Protein AF-A0A965NP29-F1 (afdb_monomer_lite)

Structure (mmCIF, N/CA/C/O backbone):
data_AF-A0A965NP29-F1
#
_entry.id   AF-A0A965NP29-F1
#
loop_
_atom_site.group_PDB
_atom_site.id
_atom_site.type_symbol
_atom_site.label_atom_id
_atom_site.label_alt_id
_atom_site.label_comp_id
_atom_site.label_asym_id
_atom_site.label_entity_id
_atom_site.label_seq_id
_atom_site.pdbx_PDB_ins_code
_atom_site.Cartn_x
_atom_site.Cartn_y
_atom_site.Cartn_z
_atom_site.occupancy
_atom_site.B_iso_or_equiv
_atom_site.auth_seq_id
_atom_site.auth_comp_id
_atom_site.auth_asym_id
_atom_site.auth_atom_id
_atom_site.pdbx_PDB_model_num
ATOM 1 N N . GLU A 1 1 ? 83.062 26.798 -94.009 1.00 55.44 1 GLU A N 1
ATOM 2 C CA . GLU A 1 1 ? 83.067 25.937 -92.802 1.00 55.44 1 GLU A CA 1
ATOM 3 C C . GLU A 1 1 ? 82.353 26.536 -91.589 1.00 55.44 1 GLU A C 1
ATOM 5 O O . GLU A 1 1 ? 81.555 25.827 -90.993 1.00 55.44 1 GLU A O 1
ATOM 10 N N . ALA A 1 2 ? 82.529 27.822 -91.255 1.00 55.34 2 ALA A N 1
ATOM 11 C CA . ALA A 1 2 ? 81.969 28.431 -90.033 1.00 55.34 2 ALA A CA 1
ATOM 12 C C . ALA A 1 2 ? 80.431 28.344 -89.857 1.00 55.34 2 ALA A C 1
ATOM 14 O O . ALA A 1 2 ? 79.949 28.219 -88.735 1.00 55.34 2 ALA A O 1
ATOM 15 N N . ALA A 1 3 ? 79.647 28.371 -90.943 1.00 55.72 3 ALA A N 1
ATOM 16 C CA . ALA A 1 3 ? 78.186 28.237 -90.866 1.00 55.72 3 ALA A CA 1
ATOM 17 C C . ALA A 1 3 ? 77.726 26.804 -90.528 1.00 55.72 3 ALA A C 1
ATOM 19 O O . ALA A 1 3 ? 76.740 26.638 -89.823 1.00 55.72 3 ALA A O 1
ATOM 20 N N . LYS A 1 4 ? 78.458 25.770 -90.972 1.00 57.97 4 LYS A N 1
ATOM 21 C CA . LYS A 1 4 ? 78.147 24.366 -90.642 1.00 57.97 4 LYS A CA 1
ATOM 22 C C . LYS A 1 4 ? 78.469 24.040 -89.182 1.00 57.97 4 LYS A C 1
ATOM 24 O O . LYS A 1 4 ? 77.713 23.312 -88.556 1.00 57.97 4 LYS A O 1
ATOM 29 N N . ALA A 1 5 ? 79.538 24.622 -88.633 1.00 64.50 5 ALA A N 1
ATOM 30 C CA . ALA A 1 5 ? 79.898 24.454 -87.224 1.00 64.50 5 ALA A CA 1
ATOM 31 C C . ALA A 1 5 ? 78.857 25.079 -86.276 1.00 64.50 5 ALA A C 1
ATOM 33 O O . ALA A 1 5 ? 78.448 24.436 -85.318 1.00 64.50 5 ALA A O 1
ATOM 34 N N . LYS A 1 6 ? 78.351 26.283 -86.590 1.00 62.72 6 LYS A N 1
ATOM 35 C CA . LYS A 1 6 ? 77.286 26.930 -85.801 1.00 62.72 6 LYS A CA 1
ATOM 36 C C . LYS A 1 6 ? 75.942 26.199 -85.868 1.00 62.72 6 LYS A C 1
ATOM 38 O O . LYS A 1 6 ? 75.195 26.234 -84.900 1.00 62.72 6 LYS A O 1
ATOM 43 N N . VAL A 1 7 ? 75.630 25.550 -86.993 1.00 67.81 7 VAL A N 1
ATOM 44 C CA . VAL A 1 7 ? 74.426 24.709 -87.113 1.00 67.81 7 VAL A CA 1
ATOM 45 C C . VAL A 1 7 ? 74.572 23.440 -86.273 1.00 67.81 7 VAL A C 1
ATOM 47 O O . VAL A 1 7 ? 73.656 23.128 -85.528 1.00 67.81 7 VAL A O 1
ATOM 50 N N . ALA A 1 8 ? 75.734 22.782 -86.299 1.00 70.38 8 ALA A N 1
ATOM 51 C CA . ALA A 1 8 ? 75.990 21.609 -85.461 1.00 70.38 8 ALA A CA 1
ATOM 52 C C . ALA A 1 8 ? 75.971 21.937 -83.953 1.00 70.38 8 ALA A C 1
ATOM 54 O O . ALA A 1 8 ? 75.448 21.165 -83.158 1.00 70.38 8 ALA A O 1
ATOM 55 N N . GLU A 1 9 ? 76.497 23.099 -83.552 1.00 66.75 9 GLU A N 1
ATOM 56 C CA . GLU A 1 9 ? 76.449 23.572 -82.161 1.00 66.75 9 GLU A CA 1
ATOM 57 C C . GLU A 1 9 ? 75.015 23.924 -81.724 1.00 66.75 9 GLU A C 1
ATOM 59 O O . GLU A 1 9 ? 74.606 23.592 -80.613 1.00 66.75 9 GLU A O 1
ATOM 64 N N . ALA A 1 10 ? 74.218 24.527 -82.613 1.00 65.44 10 ALA A N 1
ATOM 65 C CA . ALA A 1 10 ? 72.804 24.796 -82.364 1.00 65.44 10 ALA A CA 1
ATOM 66 C C . ALA A 1 10 ? 71.952 23.515 -82.312 1.00 65.44 10 ALA A C 1
ATOM 68 O O . ALA A 1 10 ? 71.036 23.438 -81.499 1.00 65.44 10 ALA A O 1
ATOM 69 N N . GLU A 1 11 ? 72.253 22.508 -83.136 1.00 69.94 11 GLU A N 1
ATOM 70 C CA . GLU A 1 11 ? 71.604 21.191 -83.093 1.00 69.94 11 GLU A CA 1
ATOM 71 C C . GLU A 1 11 ? 71.933 20.457 -81.791 1.00 69.94 11 GLU A C 1
ATOM 73 O O . GLU A 1 11 ? 71.031 19.916 -81.160 1.00 69.94 11 GLU A O 1
ATOM 78 N N . LEU A 1 12 ? 73.184 20.522 -81.327 1.00 73.38 12 LEU A N 1
ATOM 79 C CA . LEU A 1 12 ? 73.600 19.899 -80.070 1.00 73.38 12 LEU A CA 1
ATOM 80 C C . LEU A 1 12 ? 72.998 20.606 -78.845 1.00 73.38 12 LEU A C 1
ATOM 82 O O . LEU A 1 12 ? 72.563 19.949 -77.900 1.00 73.38 12 LEU A O 1
ATOM 86 N N . ALA A 1 13 ? 72.906 21.940 -78.879 1.00 70.62 13 ALA A N 1
ATOM 87 C CA . ALA A 1 13 ? 72.212 22.724 -77.859 1.00 70.62 13 ALA A CA 1
ATOM 88 C C . ALA A 1 13 ? 70.697 22.461 -77.861 1.00 70.62 13 ALA A C 1
ATOM 90 O O . ALA A 1 13 ? 70.083 22.390 -76.796 1.00 70.62 13 ALA A O 1
ATOM 91 N N . LEU A 1 14 ? 70.090 22.281 -79.039 1.00 68.75 14 LEU A N 1
ATOM 92 C CA . LEU A 1 14 ? 68.687 21.892 -79.162 1.00 68.75 14 LEU A CA 1
ATOM 93 C C . LEU A 1 14 ? 68.469 20.488 -78.592 1.00 68.75 14 LEU A C 1
ATOM 95 O O . LEU A 1 14 ? 67.531 20.298 -77.824 1.00 68.75 14 LEU A O 1
ATOM 99 N N . GLU A 1 15 ? 69.352 19.541 -78.911 1.00 78.25 15 GLU A N 1
ATOM 100 C CA . GLU A 1 15 ? 69.294 18.158 -78.440 1.00 78.25 15 GLU A CA 1
ATOM 101 C C . GLU A 1 15 ? 69.444 18.080 -76.913 1.00 78.25 15 GLU A C 1
ATOM 103 O O . GLU A 1 15 ? 68.617 17.448 -76.246 1.00 78.25 15 GLU A O 1
ATOM 108 N N . GLN A 1 16 ? 70.398 18.823 -76.339 1.00 72.56 16 GLN A N 1
ATOM 109 C CA . GLN A 1 16 ? 70.544 18.990 -74.888 1.00 72.56 16 GLN A CA 1
ATOM 110 C C . GLN A 1 16 ? 69.310 19.635 -74.252 1.00 72.56 16 GLN A C 1
ATOM 112 O O . GLN A 1 16 ? 68.796 19.107 -73.267 1.00 72.56 16 GLN A O 1
ATOM 117 N N . ALA A 1 17 ? 68.771 20.711 -74.830 1.00 67.44 17 ALA A N 1
ATOM 118 C CA . ALA A 1 17 ? 67.564 21.355 -74.316 1.00 67.44 17 ALA A CA 1
ATOM 119 C C . ALA A 1 17 ? 66.346 20.413 -74.360 1.00 67.44 17 ALA A C 1
ATOM 121 O O . ALA A 1 17 ? 65.531 20.403 -73.434 1.00 67.44 17 ALA A O 1
ATOM 122 N N . THR A 1 18 ? 66.221 19.568 -75.390 1.00 72.62 18 THR A N 1
ATOM 123 C CA . THR A 1 18 ? 65.185 18.525 -75.431 1.00 72.62 18 THR A CA 1
ATOM 124 C C . THR A 1 18 ? 65.422 17.409 -74.422 1.00 72.62 18 THR A C 1
ATOM 126 O O . THR A 1 18 ? 64.450 16.932 -73.833 1.00 72.62 18 THR A O 1
ATOM 129 N N . ALA A 1 19 ? 66.671 17.012 -74.173 1.00 75.25 19 ALA A N 1
ATOM 130 C CA . ALA A 1 19 ? 67.008 16.008 -73.167 1.00 75.25 19 ALA A CA 1
ATOM 131 C C . ALA A 1 19 ? 66.720 16.518 -71.744 1.00 75.25 19 ALA A C 1
ATOM 133 O O . ALA A 1 19 ? 66.095 15.815 -70.947 1.00 75.25 19 ALA A O 1
ATOM 134 N N . GLU A 1 20 ? 67.078 17.766 -71.441 1.00 75.56 20 GLU A N 1
ATOM 135 C CA . GLU A 1 20 ? 66.757 18.421 -70.170 1.00 75.56 20 GLU A CA 1
ATOM 136 C C . GLU A 1 20 ? 65.245 18.612 -69.999 1.00 75.56 20 GLU A C 1
ATOM 138 O O . GLU A 1 20 ? 64.701 18.327 -68.930 1.00 75.56 20 GLU A O 1
ATOM 143 N N . ALA A 1 21 ? 64.525 18.995 -71.060 1.00 67.69 21 ALA A N 1
ATOM 144 C CA . ALA A 1 21 ? 63.066 19.074 -71.037 1.00 67.69 21 ALA A CA 1
ATOM 145 C C . ALA A 1 21 ? 62.409 17.696 -70.833 1.00 67.69 21 ALA A C 1
ATOM 147 O O . ALA A 1 21 ? 61.399 17.592 -70.132 1.00 67.69 21 ALA A O 1
ATOM 148 N N . ALA A 1 22 ? 62.971 16.628 -71.405 1.00 75.44 22 ALA A N 1
ATOM 149 C CA . ALA A 1 22 ? 62.502 15.261 -71.197 1.00 75.44 22 ALA A CA 1
ATOM 150 C C . ALA A 1 22 ? 62.757 14.786 -69.755 1.00 75.44 22 ALA A C 1
ATOM 152 O O . ALA A 1 22 ? 61.856 14.223 -69.131 1.00 75.44 22 ALA A O 1
ATOM 153 N N . ALA A 1 23 ? 63.929 15.085 -69.187 1.00 75.12 23 ALA A N 1
ATOM 154 C CA . ALA A 1 23 ? 64.254 14.785 -67.794 1.00 75.12 23 ALA A CA 1
ATOM 155 C C . ALA A 1 23 ? 63.355 15.563 -66.816 1.00 75.12 23 ALA A C 1
ATOM 157 O O . ALA A 1 23 ? 62.807 14.982 -65.875 1.00 75.12 23 ALA A O 1
ATOM 158 N N . ALA A 1 24 ? 63.116 16.851 -67.078 1.00 72.12 24 ALA A N 1
ATOM 159 C CA . ALA A 1 24 ? 62.199 17.677 -66.298 1.00 72.12 24 ALA A CA 1
ATOM 160 C C . ALA A 1 24 ? 60.754 17.155 -66.370 1.00 72.12 24 ALA A C 1
ATOM 162 O O . ALA A 1 24 ? 60.065 17.111 -65.348 1.00 72.12 24 ALA A O 1
ATOM 163 N N . ARG A 1 25 ? 60.301 16.689 -67.544 1.00 76.50 25 ARG A N 1
ATOM 164 C CA . ARG A 1 25 ? 58.987 16.042 -67.711 1.00 76.50 25 ARG A CA 1
ATOM 165 C C . ARG A 1 25 ? 58.891 14.725 -66.945 1.00 76.50 25 ARG A C 1
ATOM 167 O O . ARG A 1 25 ? 57.906 14.523 -66.241 1.00 76.50 25 ARG A O 1
ATOM 174 N N . ALA A 1 26 ? 59.911 13.872 -67.001 1.00 77.06 26 ALA A N 1
ATOM 175 C CA . ALA A 1 26 ? 59.937 12.617 -66.248 1.00 77.06 26 ALA A CA 1
ATOM 176 C C . ALA A 1 26 ? 59.914 12.859 -64.726 1.00 77.06 26 ALA A C 1
ATOM 178 O O . ALA A 1 26 ? 59.202 12.178 -63.981 1.00 77.06 26 ALA A O 1
ATOM 179 N N . GLN A 1 27 ? 60.646 13.872 -64.254 1.00 75.94 27 GLN A N 1
ATOM 180 C CA . GLN A 1 27 ? 60.639 14.269 -62.848 1.00 75.94 27 GLN A CA 1
ATOM 181 C C . GLN A 1 27 ? 59.288 14.867 -62.424 1.00 75.94 27 GLN A C 1
ATOM 183 O O . GLN A 1 27 ? 58.784 14.538 -61.347 1.00 75.94 27 GLN A O 1
ATOM 188 N N . ALA A 1 28 ? 58.663 15.682 -63.278 1.00 72.88 28 ALA A N 1
ATOM 189 C CA . ALA A 1 28 ? 57.317 16.204 -63.055 1.00 72.88 28 ALA A CA 1
ATOM 190 C C . ALA A 1 28 ? 56.270 15.081 -62.988 1.00 72.88 28 ALA A C 1
ATOM 192 O O . ALA A 1 28 ? 55.425 15.089 -62.096 1.00 72.88 28 ALA A O 1
ATOM 193 N N . GLU A 1 29 ? 56.365 14.070 -63.852 1.00 79.88 29 GLU A N 1
ATOM 194 C CA . GLU A 1 29 ? 55.453 12.924 -63.855 1.00 79.88 29 GLU A CA 1
ATOM 195 C C . GLU A 1 29 ? 55.613 12.050 -62.598 1.00 79.88 29 GLU A C 1
ATOM 197 O O . GLU A 1 29 ? 54.626 11.620 -61.995 1.00 79.88 29 GLU A O 1
ATOM 202 N N . LYS A 1 30 ? 56.851 11.841 -62.129 1.00 80.75 30 LYS A N 1
ATOM 203 C CA . LYS A 1 30 ? 57.123 11.148 -60.858 1.00 80.75 30 LYS A CA 1
ATOM 204 C C . LYS A 1 30 ? 56.551 11.914 -59.662 1.00 80.75 30 LYS A C 1
ATOM 206 O O . LYS A 1 30 ? 55.972 11.308 -58.757 1.00 80.75 30 LYS A O 1
ATOM 211 N N . ASN A 1 31 ? 56.688 13.238 -59.665 1.00 75.81 31 ASN A N 1
ATOM 212 C CA . ASN A 1 31 ? 56.115 14.093 -58.630 1.00 75.81 31 ASN A CA 1
ATOM 213 C C . ASN A 1 31 ? 54.581 14.067 -58.667 1.00 75.81 31 ASN A C 1
ATOM 215 O O . ASN A 1 31 ? 53.967 13.957 -57.607 1.00 75.81 31 ASN A O 1
ATOM 219 N N . LEU A 1 32 ? 53.966 14.075 -59.854 1.00 83.38 32 LEU A N 1
ATOM 220 C CA . LEU A 1 32 ? 52.514 13.965 -60.020 1.00 83.38 32 LEU A CA 1
ATOM 221 C C . LEU A 1 32 ? 51.986 12.646 -59.434 1.00 83.38 32 LEU A C 1
ATOM 223 O O . LEU A 1 32 ? 51.102 12.673 -58.583 1.00 83.38 32 LEU A O 1
ATOM 227 N N . LYS A 1 33 ? 52.610 11.511 -59.776 1.00 82.25 33 LYS A N 1
ATOM 228 C CA . LYS A 1 33 ? 52.257 10.183 -59.238 1.00 82.25 33 LYS A CA 1
ATOM 229 C C . LYS A 1 33 ? 52.391 10.111 -57.711 1.00 82.25 33 LYS A C 1
ATOM 231 O O . LYS A 1 33 ? 51.552 9.519 -57.035 1.00 82.25 33 LYS A O 1
ATOM 236 N N . SER A 1 34 ? 53.420 10.745 -57.143 1.00 77.19 34 SER A N 1
ATOM 237 C CA . SER A 1 34 ? 53.600 10.849 -55.685 1.00 77.19 34 SER A CA 1
ATOM 238 C C . SER A 1 34 ? 52.509 11.705 -55.024 1.00 77.19 34 SER A C 1
ATOM 240 O O . SER A 1 34 ? 51.988 11.347 -53.966 1.00 77.19 34 SER A O 1
ATOM 242 N N . VAL A 1 35 ? 52.114 12.814 -55.657 1.00 76.12 35 VAL A N 1
ATOM 243 C CA . VAL A 1 35 ? 51.016 13.674 -55.187 1.00 76.12 35 VAL A CA 1
ATOM 244 C C . VAL A 1 35 ? 49.670 12.953 -55.275 1.00 76.12 35 VAL A C 1
ATOM 246 O O . VAL A 1 35 ? 48.876 13.046 -54.342 1.00 76.12 35 VAL A O 1
ATOM 249 N N . GLU A 1 36 ? 49.422 12.188 -56.335 1.00 77.25 36 GLU A N 1
ATOM 250 C CA . GLU A 1 36 ? 48.213 11.373 -56.494 1.00 77.25 36 GLU A CA 1
ATOM 251 C C . GLU A 1 36 ? 48.140 10.245 -55.461 1.00 77.25 36 GLU A C 1
ATOM 253 O O . GLU A 1 36 ? 47.100 10.069 -54.830 1.00 77.25 36 GLU A O 1
ATOM 258 N N . ALA A 1 37 ? 49.252 9.552 -55.189 1.00 73.88 37 ALA A N 1
ATOM 259 C CA . ALA A 1 37 ? 49.321 8.547 -54.128 1.00 73.88 37 ALA A CA 1
ATOM 260 C C . ALA A 1 37 ? 49.062 9.157 -52.739 1.00 73.88 37 ALA A C 1
ATOM 262 O O . ALA A 1 37 ? 48.331 8.584 -51.930 1.00 73.88 37 ALA A O 1
ATOM 263 N N . ARG A 1 38 ? 49.606 10.353 -52.469 1.00 74.25 38 ARG A N 1
ATOM 264 C CA . ARG A 1 38 ? 49.327 11.100 -51.231 1.00 74.25 38 ARG A CA 1
ATOM 265 C C . ARG A 1 38 ? 47.865 11.535 -51.148 1.00 74.25 38 ARG A C 1
ATOM 267 O O . ARG A 1 38 ? 47.281 11.404 -50.080 1.00 74.25 38 ARG A O 1
ATOM 274 N N . ARG A 1 39 ? 47.258 11.994 -52.249 1.00 74.19 39 ARG A N 1
ATOM 275 C CA . ARG A 1 39 ? 45.824 12.337 -52.311 1.00 74.19 39 ARG A CA 1
ATOM 276 C C . ARG A 1 39 ? 44.934 11.119 -52.080 1.00 74.19 39 ARG A C 1
ATOM 278 O O . ARG A 1 39 ? 43.990 11.216 -51.308 1.00 74.19 39 ARG A O 1
ATOM 285 N N . ALA A 1 40 ? 45.252 9.975 -52.680 1.00 72.56 40 ALA A N 1
ATOM 286 C CA . ALA A 1 40 ? 44.514 8.732 -52.469 1.00 72.56 40 ALA A CA 1
ATOM 287 C C . ALA A 1 40 ? 44.634 8.231 -51.019 1.00 72.56 40 ALA A C 1
ATOM 289 O O . ALA A 1 40 ? 43.639 7.826 -50.418 1.00 72.56 40 ALA A O 1
ATOM 290 N N . ALA A 1 41 ? 45.830 8.317 -50.424 1.00 70.00 41 ALA A N 1
ATOM 291 C CA . ALA A 1 41 ? 46.036 7.994 -49.014 1.00 70.00 41 ALA A CA 1
ATOM 292 C C . ALA A 1 41 ? 45.249 8.935 -48.086 1.00 70.00 41 ALA A C 1
ATOM 294 O O . ALA A 1 41 ? 44.651 8.458 -47.121 1.00 70.00 41 ALA A O 1
ATOM 295 N N . LEU A 1 42 ? 45.205 10.238 -48.402 1.00 69.69 42 LEU A N 1
ATOM 296 C CA . LEU A 1 42 ? 44.418 11.229 -47.662 1.00 69.69 42 LEU A CA 1
ATOM 297 C C . LEU A 1 42 ? 42.910 10.962 -47.777 1.00 69.69 42 LEU A C 1
ATOM 299 O O . LEU A 1 42 ? 42.209 10.982 -46.775 1.00 69.69 42 LEU A O 1
ATOM 303 N N . ALA A 1 43 ? 42.415 10.631 -48.971 1.00 71.38 43 ALA A N 1
ATOM 304 C CA . ALA A 1 43 ? 41.011 10.276 -49.179 1.00 71.38 43 ALA A CA 1
ATOM 305 C C . ALA A 1 43 ? 40.621 9.005 -48.396 1.00 71.38 43 ALA A C 1
ATOM 307 O O . ALA A 1 43 ? 39.548 8.924 -47.795 1.00 71.38 43 ALA A O 1
ATOM 308 N N . GLY A 1 44 ? 41.520 8.015 -48.334 1.00 72.19 44 GLY A N 1
ATOM 309 C CA . GLY A 1 44 ? 41.328 6.808 -47.530 1.00 72.19 44 GLY A CA 1
ATOM 310 C C . GLY A 1 44 ? 41.294 7.081 -46.020 1.00 72.19 44 GLY A C 1
ATOM 311 O O . GLY A 1 44 ? 40.503 6.468 -45.298 1.00 72.19 44 GLY A O 1
ATOM 312 N N . SER A 1 45 ? 42.121 8.003 -45.517 1.00 69.81 45 SER A N 1
ATOM 313 C CA . SER A 1 45 ? 42.072 8.423 -44.112 1.00 69.81 45 SER A CA 1
ATOM 314 C C . SER A 1 45 ? 40.865 9.313 -43.809 1.00 69.81 45 SER A C 1
ATOM 316 O O . SER A 1 45 ? 40.267 9.144 -42.750 1.00 69.81 45 SER A O 1
ATOM 318 N N . GLU A 1 46 ? 40.427 10.168 -44.734 1.00 74.38 46 GLU A N 1
ATOM 319 C CA . GLU A 1 46 ? 39.181 10.939 -44.620 1.00 74.38 46 GLU A CA 1
ATOM 320 C C . GLU A 1 46 ? 37.956 10.023 -44.491 1.00 74.38 46 GLU A C 1
ATOM 322 O O . GLU A 1 46 ? 37.113 10.248 -43.621 1.00 74.38 46 GLU A O 1
ATOM 327 N N . GLY A 1 47 ? 37.901 8.926 -45.256 1.00 73.56 47 GLY A N 1
ATOM 328 C CA . GLY A 1 47 ? 36.862 7.901 -45.116 1.00 73.56 47 GLY A CA 1
ATOM 329 C C . GLY A 1 47 ? 36.868 7.220 -43.741 1.00 73.56 47 GLY A C 1
ATOM 330 O O . GLY A 1 47 ? 35.820 7.074 -43.109 1.00 73.56 47 GLY A O 1
ATOM 331 N N . LYS A 1 48 ? 38.053 6.867 -43.218 1.00 74.38 48 LYS A N 1
ATOM 332 C CA . LYS A 1 48 ? 38.199 6.299 -41.862 1.00 74.38 48 LYS A CA 1
ATOM 333 C C . LYS A 1 48 ? 37.793 7.293 -40.771 1.00 74.38 48 LYS A C 1
ATOM 335 O O . LYS A 1 48 ? 37.135 6.903 -39.809 1.00 74.38 48 LYS A O 1
ATOM 340 N N . VAL A 1 49 ? 38.135 8.572 -40.927 1.00 75.31 49 VAL A N 1
ATOM 341 C CA . VAL A 1 49 ? 37.712 9.647 -40.016 1.00 75.31 49 VAL A CA 1
ATOM 342 C C . VAL A 1 49 ? 36.196 9.847 -40.083 1.00 75.31 49 VAL A C 1
ATOM 344 O O . VAL A 1 49 ? 35.566 10.027 -39.043 1.00 75.31 49 VAL A O 1
ATOM 347 N N . GLY A 1 50 ? 35.589 9.758 -41.268 1.00 75.50 50 GLY A N 1
ATOM 348 C CA . GLY A 1 50 ? 34.136 9.779 -41.445 1.00 75.50 50 GLY A CA 1
ATOM 349 C C . GLY A 1 50 ? 33.439 8.625 -40.719 1.00 75.50 50 GLY A C 1
ATOM 350 O O . GLY A 1 50 ? 32.510 8.855 -39.945 1.00 75.50 50 GLY A O 1
ATOM 351 N N . ALA A 1 51 ? 33.940 7.398 -40.879 1.00 72.38 51 ALA A N 1
ATOM 352 C CA . ALA A 1 51 ? 33.418 6.218 -40.186 1.00 72.38 51 ALA A CA 1
ATOM 353 C C . ALA A 1 51 ? 33.584 6.308 -38.656 1.00 72.38 51 ALA A C 1
ATOM 355 O O . ALA A 1 51 ? 32.660 5.991 -37.901 1.00 72.38 51 ALA A O 1
ATOM 356 N N . ALA A 1 52 ? 34.731 6.802 -38.180 1.00 75.19 52 ALA A N 1
ATOM 357 C CA . ALA A 1 52 ? 34.962 7.047 -36.760 1.00 75.19 52 ALA A CA 1
ATOM 358 C C . ALA A 1 52 ? 33.995 8.108 -36.206 1.00 75.19 52 ALA A C 1
ATOM 360 O O . ALA A 1 52 ? 33.374 7.885 -35.168 1.00 75.19 52 ALA A O 1
ATOM 361 N N . LYS A 1 53 ? 33.784 9.220 -36.925 1.00 80.50 53 LYS A N 1
ATOM 362 C CA . LYS A 1 53 ? 32.798 10.251 -36.554 1.00 80.50 53 LYS A CA 1
ATOM 363 C C . LYS A 1 53 ? 31.374 9.695 -36.502 1.00 80.50 53 LYS A C 1
ATOM 365 O O . LYS A 1 53 ? 30.651 10.008 -35.560 1.00 80.50 53 LYS A O 1
ATOM 370 N N . ALA A 1 54 ? 30.984 8.848 -37.454 1.00 76.56 54 ALA A N 1
ATOM 371 C CA . ALA A 1 54 ? 29.674 8.197 -37.452 1.00 76.56 54 ALA A CA 1
ATOM 372 C C . ALA A 1 54 ? 29.501 7.251 -36.250 1.00 76.56 54 ALA A C 1
ATOM 374 O O . ALA A 1 54 ? 28.458 7.253 -35.597 1.00 76.56 54 ALA A O 1
ATOM 375 N N . THR A 1 55 ? 30.548 6.498 -35.901 1.00 77.25 55 THR A N 1
ATOM 376 C CA . THR A 1 55 ? 30.547 5.602 -34.733 1.00 77.25 55 THR A CA 1
ATOM 377 C C . THR A 1 55 ? 30.442 6.393 -33.428 1.00 77.25 55 THR A C 1
ATOM 379 O O . THR A 1 55 ? 29.632 6.057 -32.566 1.00 77.25 55 THR A O 1
ATOM 382 N N . VAL A 1 56 ? 31.188 7.497 -33.307 1.00 77.56 56 VAL A N 1
ATOM 383 C CA . VAL A 1 56 ? 31.107 8.419 -32.162 1.00 77.56 56 VAL A CA 1
ATOM 384 C C . VAL A 1 56 ? 29.723 9.068 -32.070 1.00 77.56 56 VAL A C 1
ATOM 386 O O . VAL A 1 56 ? 29.171 9.164 -30.978 1.00 77.56 56 VAL A O 1
ATOM 389 N N . ALA A 1 57 ? 29.121 9.468 -33.194 1.00 77.75 57 ALA A N 1
ATOM 390 C CA . ALA A 1 57 ? 27.768 10.022 -33.210 1.00 77.75 57 ALA A CA 1
ATOM 391 C C . ALA A 1 57 ? 26.726 8.996 -32.736 1.00 77.75 57 ALA A C 1
ATOM 393 O O . ALA A 1 57 ? 25.870 9.327 -31.915 1.00 77.75 57 ALA A O 1
ATOM 394 N N . LYS A 1 58 ? 26.839 7.738 -33.182 1.00 73.50 58 LYS A N 1
ATOM 395 C CA . LYS A 1 58 ? 25.956 6.642 -32.760 1.00 73.50 58 LYS A CA 1
ATOM 396 C C . LYS A 1 58 ? 26.125 6.311 -31.273 1.00 73.50 58 LYS A C 1
ATOM 398 O O . LYS A 1 58 ? 25.131 6.161 -30.569 1.00 73.50 58 LYS A O 1
ATOM 403 N N . ALA A 1 59 ? 27.362 6.277 -30.776 1.00 71.06 59 ALA A N 1
ATOM 404 C CA . ALA A 1 59 ? 27.652 6.095 -29.354 1.00 71.06 59 ALA A CA 1
ATOM 405 C C . ALA A 1 59 ? 27.098 7.250 -28.502 1.00 71.06 59 ALA A C 1
ATOM 407 O O . ALA A 1 59 ? 26.517 7.016 -27.446 1.00 71.06 59 ALA A O 1
ATOM 408 N N . LYS A 1 60 ? 27.203 8.493 -28.984 1.00 72.19 60 LYS A N 1
ATOM 409 C CA . LYS A 1 60 ? 26.662 9.677 -28.304 1.00 72.19 60 LYS A CA 1
ATOM 410 C C . LYS A 1 60 ? 25.130 9.684 -28.271 1.00 72.19 60 LYS A C 1
ATOM 412 O O . LYS A 1 60 ? 24.552 10.068 -27.260 1.00 72.19 60 LYS A O 1
ATOM 417 N N . ALA A 1 61 ? 24.475 9.232 -29.341 1.00 68.94 61 ALA A N 1
ATOM 418 C CA . ALA A 1 61 ? 23.024 9.055 -29.364 1.00 68.94 61 ALA A CA 1
ATOM 419 C C . ALA A 1 61 ? 22.566 7.965 -28.374 1.00 68.94 61 ALA A C 1
ATOM 421 O O . ALA A 1 61 ? 21.628 8.189 -27.617 1.00 68.94 61 ALA A O 1
ATOM 422 N N . ALA A 1 62 ? 23.274 6.830 -28.315 1.00 68.44 62 ALA A N 1
ATOM 423 C CA . ALA A 1 62 ? 22.991 5.753 -27.362 1.00 68.44 62 ALA A CA 1
ATOM 424 C C . ALA A 1 62 ? 23.242 6.155 -25.891 1.00 68.44 62 ALA A C 1
ATOM 426 O O . ALA A 1 62 ? 22.492 5.759 -24.993 1.00 68.44 62 ALA A O 1
ATOM 427 N N . ALA A 1 63 ? 24.268 6.973 -25.636 1.00 68.25 63 ALA A N 1
ATOM 428 C CA . ALA A 1 63 ? 24.511 7.557 -24.318 1.00 68.25 63 ALA A CA 1
ATOM 429 C C . ALA A 1 63 ? 23.348 8.470 -23.904 1.00 68.25 63 ALA A C 1
ATOM 431 O O . ALA A 1 63 ? 22.794 8.294 -22.826 1.00 68.25 63 ALA A O 1
ATOM 432 N N . LYS A 1 64 ? 22.878 9.332 -24.815 1.00 72.12 64 LYS A N 1
ATOM 433 C CA . LYS A 1 64 ? 21.730 10.213 -24.567 1.00 72.12 64 LYS A CA 1
ATOM 434 C C . LYS A 1 64 ? 20.454 9.437 -24.213 1.00 72.12 64 LYS A C 1
ATOM 436 O O . LYS A 1 64 ? 19.778 9.788 -23.259 1.00 72.12 64 LYS A O 1
ATOM 441 N N . THR A 1 65 ? 20.184 8.318 -24.889 1.00 78.44 65 THR A N 1
ATOM 442 C CA . THR A 1 65 ? 19.050 7.445 -24.526 1.00 78.44 65 THR A CA 1
ATOM 443 C C . THR A 1 65 ? 19.223 6.729 -23.183 1.00 78.44 65 THR A C 1
ATOM 445 O O . THR A 1 65 ? 18.234 6.359 -22.554 1.00 78.44 65 THR A O 1
ATOM 448 N N . SER A 1 66 ? 20.464 6.497 -22.744 1.00 73.94 66 SER A N 1
ATOM 449 C CA . SER A 1 66 ? 20.739 5.936 -21.414 1.00 73.94 66 SER A CA 1
ATOM 450 C C . SER A 1 66 ? 20.487 6.974 -20.323 1.00 73.94 66 SER A C 1
ATOM 452 O O . SER A 1 66 ? 19.880 6.635 -19.312 1.00 73.94 66 SER A O 1
ATOM 454 N N . ASP A 1 67 ? 20.875 8.229 -20.566 1.00 75.69 67 ASP A N 1
ATOM 455 C CA . ASP A 1 67 ? 20.589 9.356 -19.673 1.00 75.69 67 ASP A CA 1
ATOM 456 C C . ASP A 1 67 ? 19.076 9.587 -19.548 1.00 75.69 67 ASP A C 1
ATOM 458 O O . ASP A 1 67 ? 18.565 9.726 -18.440 1.00 75.69 67 ASP A O 1
ATOM 462 N N . ASP A 1 68 ? 18.337 9.524 -20.661 1.00 79.75 68 ASP A N 1
ATOM 463 C CA . ASP A 1 68 ? 16.872 9.632 -20.654 1.00 79.75 68 ASP A CA 1
ATOM 464 C C . ASP A 1 68 ? 16.224 8.487 -19.850 1.00 79.75 68 ASP A C 1
ATOM 466 O O . ASP A 1 68 ? 15.306 8.708 -19.058 1.00 79.75 68 ASP A O 1
ATOM 470 N N . ARG A 1 69 ? 16.732 7.253 -19.996 1.00 79.25 69 ARG A N 1
ATOM 471 C CA . ARG A 1 69 ? 16.290 6.095 -19.198 1.00 79.25 69 ARG A CA 1
ATOM 472 C C . ARG A 1 69 ? 16.579 6.269 -17.714 1.00 79.25 69 ARG A C 1
ATOM 474 O O . ARG A 1 69 ? 15.735 5.905 -16.898 1.00 79.25 69 ARG A O 1
ATOM 481 N N . LEU A 1 70 ? 17.756 6.786 -17.371 1.00 83.88 70 LEU A N 1
ATOM 482 C CA . LEU A 1 70 ? 18.142 7.040 -15.988 1.00 83.88 70 LEU A CA 1
ATOM 483 C C . LEU A 1 70 ? 17.236 8.111 -15.374 1.00 83.88 70 LEU A C 1
ATOM 485 O O . LEU A 1 70 ? 16.658 7.867 -14.321 1.00 83.88 70 LEU A O 1
ATOM 489 N N . ALA A 1 71 ? 17.009 9.221 -16.079 1.00 81.44 71 ALA A N 1
ATOM 490 C CA . ALA A 1 71 ? 16.101 10.280 -15.647 1.00 81.44 71 ALA A CA 1
ATOM 491 C C . ALA A 1 71 ? 14.664 9.765 -15.448 1.00 81.44 71 ALA A C 1
ATOM 493 O O . ALA A 1 71 ? 13.987 10.127 -14.484 1.00 81.44 71 ALA A O 1
ATOM 494 N N . GLN A 1 72 ? 14.192 8.877 -16.327 1.00 75.12 72 GLN A N 1
ATOM 495 C CA . GLN A 1 72 ? 12.872 8.261 -16.197 1.00 75.12 72 GLN A CA 1
ATOM 496 C C . GLN A 1 72 ? 12.797 7.295 -15.004 1.00 75.12 72 GLN A C 1
ATOM 498 O O . GLN A 1 72 ? 11.780 7.248 -14.311 1.00 75.12 72 GLN A O 1
ATOM 503 N N . LEU A 1 73 ? 13.872 6.550 -14.730 1.00 78.62 73 LEU A N 1
ATOM 504 C CA . LEU A 1 73 ? 13.967 5.673 -13.564 1.00 78.62 73 LEU A CA 1
ATOM 505 C C . LEU A 1 73 ? 13.987 6.483 -12.260 1.00 78.62 73 LEU A C 1
ATOM 507 O O . LEU A 1 73 ? 13.258 6.152 -11.330 1.00 78.62 73 LEU A O 1
ATOM 511 N N . GLU A 1 74 ? 14.756 7.572 -12.211 1.00 86.44 74 GLU A N 1
ATOM 512 C CA . GLU A 1 74 ? 14.801 8.507 -11.080 1.00 86.44 74 GLU A CA 1
ATOM 513 C C . GLU A 1 74 ? 13.433 9.149 -10.823 1.00 86.44 74 GLU A C 1
ATOM 515 O O . GLU A 1 74 ? 12.984 9.215 -9.677 1.00 86.44 74 GLU A O 1
ATOM 520 N N . GLN A 1 75 ? 12.724 9.557 -11.881 1.00 82.25 75 GLN A N 1
ATOM 521 C CA . GLN A 1 75 ? 11.374 10.107 -11.764 1.00 82.25 75 GLN A CA 1
ATOM 522 C C . GLN A 1 75 ? 10.376 9.069 -11.228 1.00 82.25 75 GLN A C 1
ATOM 524 O O . GLN A 1 75 ? 9.553 9.397 -10.370 1.00 82.25 75 GLN A O 1
ATOM 529 N N . ASN A 1 76 ? 10.456 7.819 -11.697 1.00 78.31 76 ASN A N 1
ATOM 530 C CA . ASN A 1 76 ? 9.604 6.734 -11.210 1.00 78.31 76 ASN A CA 1
ATOM 531 C C . ASN A 1 76 ? 9.886 6.418 -9.734 1.00 78.31 76 ASN A C 1
ATOM 533 O O . ASN A 1 76 ? 8.945 6.356 -8.948 1.00 78.31 76 ASN A O 1
ATOM 537 N N . TYR A 1 77 ? 11.157 6.312 -9.333 1.00 83.38 77 TYR A N 1
ATOM 538 C CA . TYR A 1 77 ? 11.526 6.109 -7.928 1.00 83.38 77 TYR A CA 1
ATOM 539 C C . TYR A 1 77 ? 11.058 7.259 -7.034 1.00 83.38 77 TYR A C 1
ATOM 541 O O . TYR A 1 77 ? 10.550 7.022 -5.940 1.00 83.38 77 TYR A O 1
ATOM 549 N N . ALA A 1 78 ? 11.185 8.507 -7.491 1.00 82.81 78 ALA A N 1
ATOM 550 C CA . ALA A 1 78 ? 10.699 9.661 -6.741 1.00 82.81 78 ALA A CA 1
ATOM 551 C C . ALA A 1 78 ? 9.172 9.618 -6.545 1.00 82.81 78 ALA A C 1
ATOM 553 O O . ALA A 1 78 ? 8.681 9.920 -5.455 1.00 82.81 78 ALA A O 1
ATOM 554 N N . ALA A 1 79 ? 8.421 9.214 -7.575 1.00 77.25 79 ALA A N 1
ATOM 555 C CA . ALA A 1 79 ? 6.975 9.033 -7.483 1.00 77.25 79 ALA A CA 1
ATOM 556 C C . ALA A 1 79 ? 6.596 7.892 -6.522 1.00 77.25 79 ALA A C 1
ATOM 558 O O . ALA A 1 79 ? 5.692 8.055 -5.704 1.00 77.25 79 ALA A O 1
ATOM 559 N N . GLU A 1 80 ? 7.320 6.774 -6.569 1.00 78.81 80 GLU A N 1
ATOM 560 C CA . GLU A 1 80 ? 7.077 5.602 -5.723 1.00 78.81 80 GLU A CA 1
ATOM 561 C C . GLU A 1 80 ? 7.388 5.889 -4.246 1.00 78.81 80 GLU A C 1
ATOM 563 O O . GLU A 1 80 ? 6.584 5.570 -3.373 1.00 78.81 80 GLU A O 1
ATOM 568 N N . ILE A 1 81 ? 8.480 6.607 -3.951 1.00 84.62 81 ILE A N 1
ATOM 569 C CA . ILE A 1 81 ? 8.789 7.085 -2.591 1.00 84.62 81 ILE A CA 1
ATOM 570 C C . ILE A 1 81 ? 7.680 8.006 -2.070 1.00 84.62 81 ILE A C 1
ATOM 572 O O . ILE A 1 81 ? 7.298 7.920 -0.900 1.00 84.62 81 ILE A O 1
ATOM 576 N N . LYS A 1 82 ? 7.150 8.893 -2.920 1.00 85.06 82 LYS A N 1
ATOM 577 C CA . LYS A 1 82 ? 6.057 9.791 -2.535 1.00 85.06 82 LYS A CA 1
ATOM 578 C C . LYS A 1 82 ? 4.782 9.007 -2.201 1.00 85.06 82 LYS A C 1
ATOM 580 O O . LYS A 1 82 ? 4.227 9.226 -1.126 1.00 85.06 82 LYS A O 1
ATOM 585 N N . SER A 1 83 ? 4.374 8.075 -3.066 1.00 74.31 83 SER A N 1
ATOM 586 C CA . SER A 1 83 ? 3.200 7.216 -2.841 1.00 74.31 83 SER A CA 1
ATOM 587 C C . SER A 1 83 ? 3.358 6.369 -1.569 1.00 74.31 83 SER A C 1
ATOM 589 O O . SER A 1 83 ? 2.454 6.309 -0.732 1.00 74.31 83 SER A O 1
ATOM 591 N N . LEU A 1 84 ? 4.553 5.813 -1.331 1.00 80.62 84 LEU A N 1
ATOM 592 C CA . LEU A 1 84 ? 4.853 5.042 -0.122 1.00 80.62 84 LEU A CA 1
ATOM 593 C C . LEU A 1 84 ? 4.725 5.888 1.155 1.00 80.62 84 LEU A C 1
ATOM 595 O O . LEU A 1 84 ? 4.121 5.443 2.132 1.00 80.62 84 LEU A O 1
ATOM 599 N N . ASN A 1 85 ? 5.259 7.112 1.150 1.00 80.31 85 ASN A N 1
ATOM 600 C CA . ASN A 1 85 ? 5.157 8.027 2.289 1.00 80.31 85 ASN A CA 1
ATOM 601 C C . ASN A 1 85 ? 3.698 8.422 2.576 1.00 80.31 85 ASN A C 1
ATOM 603 O O . ASN A 1 85 ? 3.288 8.464 3.737 1.00 80.31 85 ASN A O 1
ATOM 607 N N . GLU A 1 86 ? 2.898 8.677 1.537 1.00 75.44 86 GLU A N 1
ATOM 608 C CA . GLU A 1 86 ? 1.467 8.979 1.675 1.00 75.44 86 GLU A CA 1
ATOM 609 C C . GLU A 1 86 ? 0.693 7.778 2.247 1.00 75.44 86 GLU A C 1
ATOM 611 O O . GLU A 1 86 ? -0.099 7.932 3.182 1.00 75.44 86 GLU A O 1
ATOM 616 N N . ALA A 1 87 ? 0.978 6.563 1.770 1.00 74.69 87 ALA A N 1
ATOM 617 C CA . ALA A 1 87 ? 0.388 5.334 2.297 1.00 74.69 87 ALA A CA 1
ATOM 618 C C . ALA A 1 87 ? 0.765 5.088 3.771 1.00 74.69 87 ALA A C 1
ATOM 620 O O . ALA A 1 87 ? -0.093 4.736 4.587 1.00 74.69 87 ALA A O 1
ATOM 621 N N . GLN A 1 88 ? 2.027 5.320 4.146 1.00 79.62 88 GLN A N 1
ATOM 622 C CA . GLN A 1 88 ? 2.492 5.210 5.533 1.00 79.62 88 GLN A CA 1
ATOM 623 C C . GLN A 1 88 ? 1.826 6.241 6.454 1.00 79.62 88 GLN A C 1
ATOM 625 O O . GLN A 1 88 ? 1.424 5.900 7.574 1.00 79.62 88 GLN A O 1
ATOM 630 N N . ALA A 1 89 ? 1.666 7.484 5.991 1.00 77.69 89 ALA A N 1
ATOM 631 C CA . ALA A 1 89 ? 0.975 8.532 6.735 1.00 77.69 89 ALA A CA 1
ATOM 632 C C . ALA A 1 89 ? -0.501 8.174 6.971 1.00 77.69 89 ALA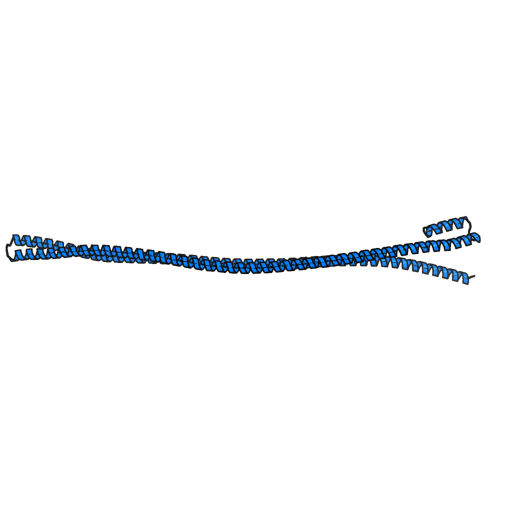 A C 1
ATOM 634 O O . ALA A 1 89 ? -0.981 8.254 8.106 1.00 77.69 89 ALA A O 1
ATOM 635 N N . ASN A 1 90 ? -1.191 7.696 5.932 1.00 75.81 90 ASN A N 1
ATOM 636 C CA . ASN A 1 90 ? -2.583 7.255 6.025 1.00 75.81 90 ASN A CA 1
ATOM 637 C C . ASN A 1 90 ? -2.749 6.059 6.974 1.00 75.81 90 ASN A C 1
ATOM 639 O O . ASN A 1 90 ? -3.635 6.075 7.828 1.00 75.81 90 ASN A O 1
ATOM 643 N N . SER A 1 91 ? -1.866 5.060 6.893 1.00 72.81 91 SER A N 1
ATOM 644 C CA . SER A 1 91 ? -1.871 3.912 7.811 1.00 72.81 91 SER A CA 1
ATOM 645 C C . SER A 1 91 ? -1.667 4.348 9.268 1.00 72.81 91 SER A C 1
ATOM 647 O O . SER A 1 91 ? -2.417 3.956 10.163 1.00 72.81 91 SER A O 1
ATOM 649 N N . THR A 1 92 ? -0.720 5.256 9.511 1.00 76.94 92 THR A N 1
ATOM 650 C CA . THR A 1 92 ? -0.465 5.805 10.852 1.00 76.94 92 THR A CA 1
ATOM 651 C C . THR A 1 92 ? -1.675 6.571 11.397 1.00 76.94 92 THR A C 1
ATOM 653 O O . THR A 1 92 ? -2.018 6.432 12.574 1.00 76.94 92 THR A O 1
ATOM 656 N N . ALA A 1 93 ? -2.339 7.371 10.558 1.00 75.00 93 ALA A N 1
ATOM 657 C CA . ALA A 1 93 ? -3.552 8.092 10.937 1.00 75.00 93 ALA A CA 1
ATOM 658 C C . ALA A 1 93 ? -4.701 7.129 11.279 1.00 75.00 93 ALA A C 1
ATOM 660 O O . ALA A 1 93 ? -5.365 7.308 12.302 1.00 75.00 93 ALA A O 1
ATOM 661 N N . ALA A 1 94 ? -4.883 6.071 10.484 1.00 74.88 94 ALA A N 1
ATOM 662 C CA . ALA A 1 94 ? -5.888 5.041 10.731 1.00 74.88 94 ALA A CA 1
ATOM 663 C C . ALA A 1 94 ? -5.640 4.296 12.054 1.00 74.88 94 ALA A C 1
ATOM 665 O O . ALA A 1 94 ? -6.562 4.138 12.853 1.00 74.88 94 ALA A O 1
ATOM 666 N N . ILE A 1 95 ? -4.391 3.909 12.340 1.00 80.06 95 ILE A N 1
ATOM 667 C CA . ILE A 1 95 ? -4.021 3.255 13.606 1.00 80.06 95 ILE A CA 1
ATOM 668 C C . ILE A 1 95 ? -4.323 4.169 14.803 1.00 80.06 95 ILE A C 1
ATOM 670 O O . ILE A 1 95 ? -4.902 3.720 15.792 1.00 80.06 95 ILE A O 1
ATOM 674 N N . LYS A 1 96 ? -3.985 5.464 14.717 1.00 80.62 96 LYS A N 1
ATOM 675 C CA . LYS A 1 96 ? -4.301 6.433 15.780 1.00 80.62 96 LYS A CA 1
ATOM 676 C C . LYS A 1 96 ? -5.806 6.562 16.014 1.00 80.62 96 LYS A C 1
ATOM 678 O O . LYS A 1 96 ? -6.233 6.559 17.166 1.00 80.62 96 LYS A O 1
ATOM 683 N N . ALA A 1 97 ? -6.599 6.647 14.947 1.00 76.12 97 ALA A N 1
ATOM 684 C CA . ALA A 1 97 ? -8.054 6.738 15.049 1.00 76.12 97 ALA A CA 1
ATOM 685 C C . ALA A 1 97 ? -8.667 5.477 15.683 1.00 76.12 97 ALA A C 1
ATOM 687 O O . ALA A 1 97 ? -9.551 5.583 16.532 1.00 76.12 97 ALA A O 1
ATOM 688 N N . LEU A 1 98 ? -8.166 4.289 15.326 1.00 79.69 98 LEU A N 1
ATOM 689 C CA . LEU A 1 98 ? -8.606 3.022 15.918 1.00 79.69 98 LEU A CA 1
ATOM 690 C C . LEU A 1 98 ? -8.293 2.945 17.416 1.00 79.69 98 LEU A C 1
ATOM 692 O O . LEU A 1 98 ? -9.163 2.557 18.195 1.00 79.69 98 LEU A O 1
ATOM 696 N N . ASN A 1 99 ? -7.093 3.362 17.827 1.00 81.00 99 ASN A N 1
ATOM 697 C CA . ASN A 1 99 ? -6.714 3.388 19.240 1.00 81.00 99 ASN A CA 1
ATOM 698 C C . ASN A 1 99 ? -7.577 4.373 20.043 1.00 81.00 99 ASN A C 1
ATOM 700 O O . ASN A 1 99 ? -8.111 4.002 21.084 1.00 81.00 99 ASN A O 1
ATOM 704 N N . ALA A 1 100 ? -7.799 5.587 19.528 1.00 80.69 100 ALA A N 1
ATOM 705 C CA . ALA A 1 100 ? -8.660 6.572 20.188 1.00 80.69 100 ALA A CA 1
ATOM 706 C C . ALA A 1 100 ? -10.096 6.051 20.374 1.00 80.69 100 ALA A C 1
ATOM 708 O O . ALA A 1 100 ? -10.686 6.192 21.445 1.00 80.69 100 ALA A O 1
ATOM 709 N N . ARG A 1 101 ? -10.640 5.378 19.352 1.00 82.31 101 ARG A N 1
ATOM 710 C CA . ARG A 1 101 ? -11.976 4.777 19.415 1.00 82.31 101 ARG A CA 1
ATOM 711 C C . ARG A 1 101 ? -12.043 3.635 20.433 1.00 82.31 101 ARG A C 1
ATOM 713 O O . ARG A 1 101 ? -13.054 3.497 21.115 1.00 82.31 101 ARG A O 1
ATOM 720 N N . ALA A 1 102 ? -10.982 2.835 20.562 1.00 80.00 102 ALA A N 1
ATOM 721 C CA . ALA A 1 102 ? -10.892 1.786 21.577 1.00 80.00 102 ALA A CA 1
ATOM 722 C C . ALA A 1 102 ? -10.867 2.365 23.006 1.00 80.00 102 ALA A C 1
ATOM 724 O O . ALA A 1 102 ? -11.570 1.858 23.884 1.00 80.00 102 ALA A O 1
ATOM 725 N N . ASP A 1 103 ? -10.129 3.456 23.222 1.00 80.69 103 ASP A N 1
ATOM 726 C CA . ASP A 1 103 ? -10.050 4.140 24.518 1.00 80.69 103 ASP A CA 1
ATOM 727 C C . ASP A 1 103 ? -11.390 4.775 24.928 1.00 80.69 103 ASP A C 1
ATOM 729 O O . ASP A 1 103 ? -11.810 4.671 26.085 1.00 80.69 103 ASP A O 1
ATOM 733 N N . GLU A 1 104 ? -12.096 5.417 23.992 1.00 82.00 104 GLU A N 1
ATOM 734 C CA . GLU A 1 104 ? -13.426 5.990 24.245 1.00 82.00 104 GLU A CA 1
ATOM 735 C C . GLU A 1 104 ? -14.453 4.921 24.618 1.00 82.00 104 GLU A C 1
ATOM 737 O O . GLU A 1 104 ? -15.225 5.096 25.563 1.00 82.00 104 GLU A O 1
ATOM 742 N N . LEU A 1 105 ? -14.422 3.787 23.923 1.00 82.44 105 LEU A N 1
ATOM 743 C CA . LEU A 1 105 ? -15.298 2.648 24.168 1.00 82.44 105 LEU A CA 1
ATOM 744 C C . LEU A 1 105 ? -15.079 2.053 25.566 1.00 82.44 105 LEU A C 1
ATOM 746 O O . LEU A 1 105 ? -16.036 1.816 26.306 1.00 82.44 105 LEU A O 1
ATOM 750 N N . ALA A 1 106 ? -13.814 1.874 25.957 1.00 83.31 106 ALA A N 1
ATOM 751 C CA . ALA A 1 106 ? -13.446 1.403 27.288 1.00 83.31 106 ALA A CA 1
ATOM 752 C C . ALA A 1 106 ? -13.888 2.392 28.380 1.00 83.31 106 ALA A C 1
ATOM 754 O O . ALA A 1 106 ? -14.387 1.988 29.435 1.00 83.31 106 ALA A O 1
ATOM 755 N N . ARG A 1 107 ? -13.754 3.699 28.124 1.00 82.06 107 ARG A N 1
ATOM 756 C CA . ARG A 1 107 ? -14.198 4.745 29.051 1.00 82.06 107 ARG A CA 1
ATOM 757 C C . ARG A 1 107 ? -15.724 4.764 29.192 1.00 82.06 107 ARG A C 1
ATOM 759 O O . ARG A 1 107 ? -16.216 4.828 30.316 1.00 82.06 107 ARG A O 1
ATOM 766 N N . ALA A 1 108 ? -16.475 4.672 28.096 1.00 79.75 108 ALA A N 1
ATOM 767 C CA . ALA A 1 108 ? -17.939 4.654 28.122 1.00 79.75 108 ALA A CA 1
ATOM 768 C C . ALA A 1 108 ? -18.493 3.438 28.889 1.00 79.75 108 ALA A C 1
ATOM 770 O O . ALA A 1 108 ? -19.362 3.594 29.752 1.00 79.75 108 ALA A O 1
ATOM 771 N N . ALA A 1 109 ? -17.934 2.249 28.641 1.00 80.56 109 ALA A N 1
ATOM 772 C CA . ALA A 1 109 ? -18.302 1.011 29.330 1.00 80.56 109 ALA A CA 1
ATOM 773 C C . ALA A 1 109 ? -18.092 1.096 30.853 1.00 80.56 109 ALA A C 1
ATOM 775 O O . ALA A 1 109 ? -18.981 0.759 31.645 1.00 80.56 109 ALA A O 1
ATOM 776 N N . ASN A 1 110 ? -16.927 1.597 31.274 1.00 84.25 110 ASN A N 1
ATOM 777 C CA . ASN A 1 110 ? -16.589 1.716 32.690 1.00 84.25 110 ASN A CA 1
ATOM 778 C C . ASN A 1 110 ? -17.440 2.770 33.406 1.00 84.25 110 ASN A C 1
ATOM 780 O O . ASN A 1 110 ? -17.919 2.516 34.511 1.00 84.25 110 ASN A O 1
ATOM 784 N N . THR A 1 111 ? -17.679 3.922 32.776 1.00 87.75 111 THR A N 1
ATOM 785 C CA . THR A 1 111 ? -18.502 4.989 33.364 1.00 87.75 111 THR A CA 1
ATOM 786 C C . THR A 1 111 ? -19.950 4.541 33.564 1.00 87.75 111 THR A C 1
ATOM 788 O O . THR A 1 111 ? -20.510 4.759 34.637 1.00 87.75 111 THR A O 1
ATOM 791 N N . SER A 1 112 ? -20.547 3.865 32.576 1.00 86.12 112 SER A N 1
ATOM 792 C CA . SER A 1 112 ? -21.923 3.356 32.679 1.00 86.12 112 SER A CA 1
ATOM 793 C C . SER A 1 112 ? -22.072 2.330 33.809 1.00 86.12 112 SER A C 1
ATOM 795 O O . SER A 1 112 ? -22.979 2.435 34.637 1.00 86.12 112 SER A O 1
ATOM 797 N N . THR A 1 113 ? -21.127 1.392 33.916 1.00 87.81 113 THR A N 1
ATOM 798 C CA . THR A 1 113 ? -21.134 0.372 34.975 1.00 87.81 113 THR A CA 1
ATOM 799 C C . THR A 1 113 ? -20.927 0.987 36.362 1.00 87.81 113 THR A C 1
ATOM 801 O O . THR A 1 113 ? -21.576 0.586 37.330 1.00 87.81 113 THR A O 1
ATOM 804 N N . ALA A 1 114 ? -20.030 1.971 36.481 1.00 89.75 114 ALA A N 1
ATOM 805 C CA . ALA A 1 114 ? -19.773 2.666 37.739 1.00 89.75 114 ALA A CA 1
ATOM 806 C C . ALA A 1 114 ? -20.997 3.465 38.214 1.00 89.75 114 ALA A C 1
ATOM 808 O O . ALA A 1 114 ? -21.338 3.405 39.395 1.00 89.75 114 ALA A O 1
ATOM 809 N N . ALA A 1 115 ? -21.687 4.153 37.300 1.00 88.88 115 ALA A N 1
ATOM 810 C CA . ALA A 1 115 ? -22.909 4.889 37.610 1.00 88.88 115 ALA A CA 1
ATOM 811 C C . ALA A 1 115 ? -24.025 3.957 38.115 1.00 88.88 115 ALA A C 1
ATOM 813 O O . ALA A 1 115 ? -24.603 4.219 39.169 1.00 88.88 115 ALA A O 1
ATOM 814 N 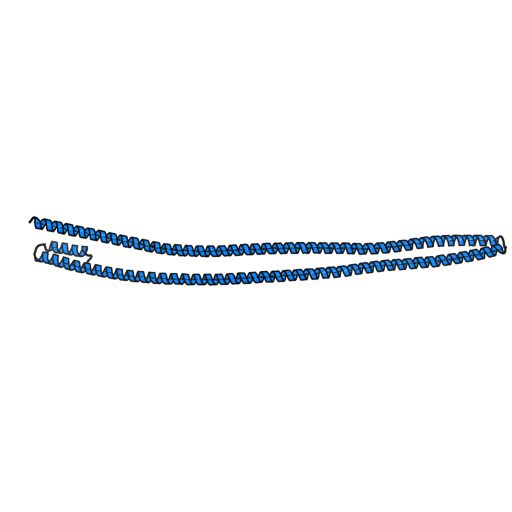N . ALA A 1 116 ? -24.259 2.826 37.435 1.00 87.31 116 ALA A N 1
ATOM 815 C CA . ALA A 1 116 ? -25.263 1.842 37.849 1.00 87.31 116 ALA A CA 1
ATOM 816 C C . ALA A 1 116 ? -24.969 1.254 39.243 1.00 87.31 116 ALA A C 1
ATOM 818 O O . ALA A 1 116 ? -25.871 1.124 40.072 1.00 87.31 116 ALA A O 1
ATOM 819 N N . LYS A 1 117 ? -23.695 0.952 39.538 1.00 89.38 117 LYS A N 1
ATOM 820 C CA . LYS A 1 117 ? -23.272 0.485 40.870 1.00 89.38 117 LYS A CA 1
ATOM 821 C C . LYS A 1 117 ? -23.485 1.543 41.952 1.00 89.38 117 LYS A C 1
ATOM 823 O O . LYS A 1 117 ? -23.926 1.202 43.045 1.00 89.38 117 LYS A O 1
ATOM 828 N N . ALA A 1 118 ? -23.169 2.805 41.664 1.00 90.62 118 ALA A N 1
ATOM 829 C CA . ALA A 1 118 ? -23.328 3.897 42.621 1.00 90.62 118 ALA A CA 1
ATOM 830 C C . ALA A 1 118 ? -24.804 4.155 42.962 1.00 90.62 118 ALA A C 1
ATOM 832 O O . ALA A 1 118 ? -25.140 4.337 44.131 1.00 90.62 118 ALA A O 1
ATOM 833 N N . GLU A 1 119 ? -25.688 4.126 41.962 1.00 87.62 119 GLU A N 1
ATOM 834 C CA . GLU A 1 119 ? -27.131 4.301 42.158 1.00 87.62 119 GLU A CA 1
ATOM 835 C C . GLU A 1 119 ? -27.729 3.154 42.987 1.00 87.62 119 GLU A C 1
ATOM 837 O O . GLU A 1 119 ? -28.413 3.410 43.978 1.00 87.62 119 GLU A O 1
ATOM 842 N N . ALA A 1 120 ? -27.387 1.901 42.657 1.00 88.56 120 ALA A N 1
ATOM 843 C CA . ALA A 1 120 ? -27.822 0.724 43.412 1.00 88.56 120 ALA A CA 1
ATOM 844 C C . ALA A 1 120 ? -27.321 0.744 44.868 1.00 88.56 120 ALA A C 1
ATOM 846 O O . ALA A 1 120 ? -28.075 0.452 45.794 1.00 88.56 120 ALA A O 1
ATOM 847 N N . ALA A 1 121 ? -26.059 1.131 45.089 1.00 90.12 121 ALA A N 1
ATOM 848 C CA . ALA A 1 121 ? -25.494 1.236 46.432 1.00 90.12 121 ALA A CA 1
ATOM 849 C C . ALA A 1 121 ? -26.201 2.309 47.274 1.00 90.12 121 ALA A C 1
ATOM 851 O O . ALA A 1 121 ? -26.449 2.092 48.459 1.00 90.12 121 ALA A O 1
ATOM 852 N N . LYS A 1 122 ? -26.549 3.449 46.665 1.00 92.31 122 LYS A N 1
ATOM 853 C CA . LYS A 1 122 ? -27.242 4.538 47.356 1.00 92.31 122 LYS A CA 1
ATOM 854 C C . LYS A 1 122 ? -28.667 4.146 47.755 1.00 92.31 122 LYS A C 1
ATOM 856 O O . LYS A 1 122 ? -29.014 4.295 48.922 1.00 92.31 122 LYS A O 1
ATOM 861 N N . GLY A 1 123 ? -29.454 3.592 46.827 1.00 88.31 123 GLY A N 1
ATOM 862 C CA . GLY A 1 123 ? -30.825 3.147 47.115 1.00 88.31 123 GLY A CA 1
ATOM 863 C C . GLY A 1 123 ? -30.879 2.083 48.216 1.00 88.31 123 GLY A C 1
ATOM 864 O O . GLY A 1 123 ? -31.708 2.151 49.124 1.00 88.31 123 GLY A O 1
ATOM 865 N N . LEU A 1 124 ? -29.926 1.147 48.199 1.00 91.19 124 LEU A N 1
ATOM 866 C CA . LEU A 1 124 ? -29.826 0.099 49.210 1.00 91.19 124 LEU A CA 1
ATOM 867 C C . LEU A 1 124 ? -29.402 0.640 50.586 1.00 91.19 124 LEU A C 1
ATOM 869 O O . LEU A 1 124 ? -29.936 0.195 51.600 1.00 91.19 124 LEU A O 1
ATOM 873 N N . ALA A 1 125 ? -28.491 1.617 50.632 1.00 91.75 125 ALA A N 1
ATOM 874 C CA . ALA A 1 125 ? -28.079 2.266 51.877 1.00 91.75 125 ALA A CA 1
ATOM 875 C C . ALA A 1 125 ? -29.226 3.060 52.526 1.00 91.75 125 ALA A C 1
ATOM 877 O O . ALA A 1 125 ? -29.427 2.967 53.739 1.00 91.75 125 ALA A O 1
ATOM 878 N N . ASP A 1 126 ? -30.006 3.793 51.727 1.00 91.88 126 ASP A N 1
ATOM 879 C CA . ASP A 1 126 ? -31.159 4.557 52.214 1.00 91.88 126 ASP A CA 1
ATOM 880 C C . ASP A 1 126 ? -32.242 3.623 52.792 1.00 91.88 126 ASP A C 1
ATOM 882 O O . ASP A 1 126 ? -32.756 3.866 53.889 1.00 91.88 126 ASP A O 1
ATOM 886 N N . LEU A 1 127 ? -32.532 2.499 52.120 1.00 90.81 127 LEU A N 1
ATOM 887 C CA . LEU A 1 127 ? -33.470 1.482 52.618 1.00 90.81 127 LEU A CA 1
ATOM 888 C C . LEU A 1 127 ? -32.965 0.764 53.873 1.00 90.81 127 LEU A C 1
ATOM 890 O O . LEU A 1 127 ? -33.745 0.537 54.795 1.00 90.81 127 LEU A O 1
ATOM 894 N N . GLN A 1 128 ? -31.676 0.421 53.944 1.00 92.12 128 GLN A N 1
ATOM 895 C CA . GLN A 1 128 ? -31.089 -0.193 55.141 1.00 92.12 128 GLN A CA 1
ATOM 896 C C . GLN A 1 128 ? -31.155 0.742 56.347 1.00 92.12 128 GLN A C 1
ATOM 898 O O . GLN A 1 128 ? -31.480 0.302 57.448 1.00 92.12 128 GLN A O 1
ATOM 903 N N . LYS A 1 129 ? -30.907 2.038 56.144 1.00 93.25 129 LYS A N 1
ATOM 904 C CA . LYS A 1 129 ? -31.051 3.032 57.206 1.00 93.25 129 LYS A CA 1
ATOM 905 C C . LYS A 1 129 ? -32.495 3.098 57.716 1.00 93.25 129 LYS A C 1
ATOM 907 O O . LYS A 1 129 ? -32.712 3.038 58.924 1.00 93.25 129 LYS A O 1
ATOM 912 N N . ALA A 1 130 ? -33.474 3.153 56.813 1.00 89.62 130 ALA A N 1
ATOM 913 C CA . ALA A 1 130 ? -34.891 3.149 57.181 1.00 89.62 130 ALA A CA 1
ATOM 914 C C . ALA A 1 130 ? -35.307 1.850 57.900 1.00 89.62 130 ALA A C 1
ATOM 916 O O . ALA A 1 130 ? -36.094 1.885 58.847 1.00 89.62 130 ALA A O 1
ATOM 917 N N . LEU A 1 131 ? -34.755 0.705 57.485 1.00 91.88 131 LEU A N 1
ATOM 918 C CA . LEU A 1 131 ? -34.973 -0.586 58.135 1.00 91.88 131 LEU A CA 1
ATOM 919 C C . LEU A 1 131 ? -34.490 -0.577 59.592 1.00 91.88 131 LEU A C 1
ATOM 921 O O . LEU A 1 131 ? -35.221 -1.005 60.486 1.00 91.88 131 LEU A O 1
ATOM 925 N N . GLU A 1 132 ? -33.270 -0.097 59.837 1.00 91.56 132 GLU A N 1
ATOM 926 C CA . GLU A 1 132 ? -32.694 -0.018 61.185 1.00 91.56 132 GLU A CA 1
ATOM 927 C C . GLU A 1 132 ? -33.488 0.938 62.087 1.00 91.56 132 GLU A C 1
ATOM 929 O O . GLU A 1 132 ? -33.758 0.618 63.248 1.00 91.56 132 GLU A O 1
ATOM 934 N N . GLU A 1 133 ? -33.953 2.071 61.550 1.00 91.12 133 GLU A N 1
ATOM 935 C CA . GLU A 1 133 ? -34.846 2.990 62.266 1.00 91.12 133 GLU A CA 1
ATOM 936 C C . GLU A 1 133 ? -36.167 2.302 62.666 1.00 91.12 133 GLU A C 1
ATOM 938 O O . GLU A 1 133 ? -36.573 2.374 63.832 1.00 91.12 133 GLU A O 1
ATOM 943 N N . GLN A 1 134 ? -36.795 1.545 61.757 1.00 89.50 134 GLN A N 1
ATOM 944 C CA . GLN A 1 134 ? -38.014 0.785 62.068 1.00 89.50 134 GLN A CA 1
ATOM 945 C C . GLN A 1 134 ? -37.777 -0.342 63.083 1.00 89.50 134 GLN A C 1
ATOM 947 O O . GLN A 1 134 ? -38.612 -0.569 63.964 1.00 89.50 134 GLN A O 1
ATOM 952 N N . LYS A 1 135 ? -36.637 -1.039 63.010 1.00 90.69 135 LYS A N 1
ATOM 953 C CA . LYS A 1 135 ? -36.259 -2.070 63.990 1.00 90.69 135 LYS A CA 1
ATOM 954 C C . LYS A 1 135 ? -36.061 -1.473 65.381 1.00 90.69 135 LYS A C 1
ATOM 956 O O . LYS A 1 135 ? -36.532 -2.051 66.366 1.00 90.69 135 LYS A O 1
ATOM 961 N N . ALA A 1 136 ? -35.427 -0.305 65.472 1.00 91.81 136 ALA A N 1
ATOM 962 C CA . ALA A 1 136 ? -35.259 0.415 66.730 1.00 91.81 136 ALA A CA 1
ATOM 963 C C . ALA A 1 136 ? -36.609 0.849 67.330 1.00 91.81 136 ALA A C 1
ATOM 965 O O . ALA A 1 136 ? -36.813 0.751 68.543 1.00 91.81 136 ALA A O 1
ATOM 966 N N . GLU A 1 137 ? -37.558 1.285 66.502 1.00 88.81 137 GLU A N 1
ATOM 967 C CA . GLU A 1 137 ? -38.899 1.664 66.954 1.00 88.81 137 GLU A CA 1
ATOM 968 C C . GLU A 1 137 ? -39.728 0.455 67.415 1.00 88.81 137 GLU A C 1
ATOM 970 O O . GLU A 1 137 ? -40.344 0.492 68.484 1.00 88.81 137 GLU A O 1
ATOM 975 N N . ALA A 1 138 ? -39.646 -0.670 66.699 1.00 88.75 138 ALA A N 1
ATOM 976 C CA . ALA A 1 138 ? -40.236 -1.935 67.133 1.00 88.75 138 ALA A CA 1
ATOM 977 C C . ALA A 1 138 ? -39.655 -2.419 68.477 1.00 88.75 138 ALA A C 1
ATOM 979 O O . ALA A 1 138 ? -40.389 -2.940 69.320 1.00 88.75 138 ALA A O 1
ATOM 980 N N . ALA A 1 139 ? -38.354 -2.223 68.723 1.00 90.94 139 ALA A N 1
ATOM 981 C CA . ALA A 1 139 ? -37.726 -2.552 70.003 1.00 90.94 139 ALA A CA 1
ATOM 982 C C . ALA A 1 139 ? -38.265 -1.687 71.158 1.00 90.94 139 ALA A C 1
ATOM 984 O O . ALA A 1 139 ? -38.615 -2.224 72.212 1.00 90.94 139 ALA A O 1
ATOM 985 N N . LYS A 1 140 ? -38.425 -0.372 70.946 1.00 90.06 140 LYS A N 1
ATOM 986 C CA . LYS A 1 140 ? -39.052 0.534 71.928 1.00 90.06 140 LYS A CA 1
ATOM 987 C C . LYS A 1 140 ? -40.501 0.138 72.224 1.00 90.06 140 LYS A C 1
ATOM 989 O O . LYS A 1 140 ? -40.908 0.128 73.386 1.00 90.06 140 LYS A O 1
ATOM 994 N N . ALA A 1 141 ? -41.267 -0.251 71.203 1.00 88.25 141 ALA A N 1
ATOM 995 C CA . ALA A 1 141 ? -42.637 -0.734 71.378 1.00 88.25 141 ALA A CA 1
ATOM 996 C C . ALA A 1 141 ? -42.702 -2.035 72.200 1.00 88.25 141 ALA A C 1
ATOM 998 O O . ALA A 1 141 ? -43.578 -2.177 73.056 1.00 88.25 141 ALA A O 1
ATOM 999 N N . LYS A 1 142 ? -41.743 -2.961 72.026 1.00 90.62 142 LYS A N 1
ATOM 1000 C CA . LYS A 1 142 ? -41.626 -4.160 72.883 1.00 90.62 142 LYS A CA 1
ATOM 1001 C C . LYS A 1 142 ? -41.371 -3.800 74.345 1.00 90.62 142 LYS A C 1
ATOM 1003 O O . LYS A 1 142 ? -41.980 -4.395 75.234 1.00 90.62 142 LYS A O 1
ATOM 1008 N N . GLU A 1 143 ? -40.496 -2.833 74.605 1.00 89.94 143 GLU A N 1
ATOM 1009 C CA . GLU A 1 143 ? -40.217 -2.369 75.967 1.00 89.94 143 GLU A CA 1
ATOM 1010 C C . GLU A 1 143 ? -41.455 -1.705 76.599 1.00 89.94 143 GLU A C 1
ATOM 1012 O O . GLU A 1 143 ? -41.789 -1.972 77.756 1.00 89.94 143 GLU A O 1
ATOM 1017 N N . ALA A 1 144 ? -42.187 -0.895 75.828 1.00 88.25 144 ALA A N 1
ATOM 1018 C CA . ALA A 1 144 ? -43.439 -0.277 76.262 1.00 88.25 144 ALA A CA 1
ATOM 1019 C C . ALA A 1 144 ? -44.523 -1.321 76.582 1.00 88.25 144 ALA A C 1
ATOM 1021 O O . ALA A 1 144 ? -45.176 -1.225 77.623 1.00 88.25 144 ALA A O 1
ATOM 1022 N N . LEU A 1 145 ? -44.666 -2.359 75.750 1.00 90.44 145 LEU A N 1
ATOM 1023 C CA . LEU A 1 145 ? -45.553 -3.494 76.017 1.00 90.44 145 LEU A CA 1
ATOM 1024 C C . LEU A 1 145 ? -45.190 -4.189 77.336 1.00 90.44 145 LEU A C 1
ATOM 1026 O O . LEU A 1 145 ? -46.076 -4.498 78.136 1.00 90.44 145 LEU A O 1
ATOM 1030 N N . ALA A 1 146 ? -43.901 -4.440 77.578 1.00 91.12 146 ALA A N 1
ATOM 1031 C CA . ALA A 1 146 ? -43.438 -5.070 78.812 1.00 91.12 146 ALA A CA 1
ATOM 1032 C C . ALA A 1 146 ? -43.783 -4.217 80.046 1.00 91.12 146 ALA A C 1
ATOM 1034 O O . ALA A 1 146 ? -44.307 -4.742 81.032 1.00 91.12 146 ALA A O 1
ATOM 1035 N N . LYS A 1 147 ? -43.578 -2.894 79.969 1.00 89.06 147 LYS A N 1
ATOM 1036 C CA . LYS A 1 147 ? -43.969 -1.944 81.027 1.00 89.06 147 LYS A CA 1
ATOM 1037 C C . LYS A 1 147 ? -45.485 -1.915 81.248 1.00 89.06 147 LYS A C 1
ATOM 1039 O O . LYS A 1 147 ? -45.921 -1.960 82.396 1.00 89.06 147 LYS A O 1
ATOM 1044 N N . ALA A 1 148 ? -46.288 -1.907 80.183 1.00 88.00 148 ALA A N 1
ATOM 1045 C CA . ALA A 1 148 ? -47.750 -1.941 80.278 1.00 88.00 148 ALA A CA 1
ATOM 1046 C C . ALA A 1 148 ? -48.253 -3.232 80.947 1.00 88.00 148 ALA A C 1
ATOM 1048 O O . ALA A 1 148 ? -49.122 -3.179 81.816 1.00 88.00 148 ALA A O 1
ATOM 1049 N N . LYS A 1 149 ? -47.665 -4.388 80.607 1.00 88.50 149 LYS A N 1
ATOM 1050 C CA . LYS A 1 149 ? -47.976 -5.673 81.257 1.00 88.50 149 LYS A CA 1
ATOM 1051 C C . LYS A 1 149 ? -47.620 -5.663 82.745 1.00 88.50 149 LYS A C 1
ATOM 1053 O O . LYS A 1 149 ? -48.413 -6.126 83.559 1.00 88.50 149 LYS A O 1
ATOM 1058 N N . ALA A 1 150 ? -46.465 -5.103 83.109 1.00 88.19 150 ALA A N 1
ATOM 1059 C CA . ALA A 1 150 ? -46.058 -4.967 84.507 1.00 88.19 150 ALA A CA 1
ATOM 1060 C C . ALA A 1 150 ? -46.982 -4.025 85.305 1.00 88.19 150 ALA A C 1
ATOM 1062 O O . ALA A 1 150 ? -47.266 -4.293 86.471 1.00 88.19 150 ALA A O 1
ATOM 1063 N N . ALA A 1 151 ? -47.475 -2.948 84.684 1.00 84.50 151 ALA A N 1
ATOM 1064 C CA . ALA A 1 151 ? -48.447 -2.042 85.294 1.00 84.50 151 ALA A CA 1
ATOM 1065 C C . ALA A 1 151 ? -49.812 -2.719 85.504 1.00 84.50 151 ALA A C 1
ATOM 1067 O O . ALA A 1 151 ? -50.352 -2.653 86.603 1.00 84.50 151 ALA A O 1
ATOM 1068 N N . ALA A 1 152 ? -50.323 -3.446 84.504 1.00 86.00 152 ALA A N 1
ATOM 1069 C CA . ALA A 1 152 ? -51.586 -4.185 84.611 1.00 86.00 152 ALA A CA 1
ATOM 1070 C C . ALA A 1 152 ? -51.557 -5.300 85.673 1.00 86.00 152 ALA A C 1
ATOM 1072 O O . ALA A 1 152 ? -52.581 -5.609 86.277 1.00 86.00 152 ALA A O 1
ATOM 1073 N N . ALA A 1 153 ? -50.382 -5.882 85.936 1.00 86.25 153 ALA A N 1
ATOM 1074 C CA . ALA A 1 153 ? -50.196 -6.847 87.019 1.00 86.25 153 ALA A CA 1
ATOM 1075 C C . ALA A 1 153 ? -50.268 -6.211 88.423 1.00 86.25 153 ALA A C 1
ATOM 1077 O O . ALA A 1 153 ? -50.590 -6.905 89.383 1.00 86.25 153 ALA A O 1
ATOM 1078 N N . LYS A 1 154 ? -49.963 -4.911 88.553 1.00 85.12 154 LYS A N 1
ATOM 1079 C CA . LYS A 1 154 ? -50.032 -4.160 89.822 1.00 85.12 154 LYS A CA 1
ATOM 1080 C C . LYS A 1 154 ? -51.376 -3.462 90.035 1.00 85.12 154 LYS A C 1
ATOM 1082 O O . LYS A 1 154 ? -51.802 -3.317 91.174 1.00 85.12 154 LYS A O 1
ATOM 1087 N N . ASP A 1 155 ? -52.013 -3.023 88.954 1.00 75.50 155 ASP A N 1
ATOM 1088 C CA . ASP A 1 155 ? -53.280 -2.296 88.951 1.00 75.50 155 ASP A CA 1
ATOM 1089 C C . ASP A 1 155 ? -54.234 -2.974 87.956 1.00 75.50 155 ASP A C 1
ATOM 1091 O O . ASP A 1 155 ? -54.166 -2.755 86.744 1.00 75.50 155 ASP A O 1
ATOM 1095 N N . SER A 1 156 ? -55.100 -3.856 88.466 1.00 78.25 156 SER A N 1
ATOM 1096 C CA . SER A 1 156 ? -55.994 -4.728 87.681 1.00 78.25 156 SER A CA 1
ATOM 1097 C C . SER A 1 156 ? -57.205 -3.998 87.079 1.00 78.25 156 SER A C 1
ATOM 1099 O O . SER A 1 156 ? -58.277 -4.578 86.897 1.00 78.25 156 SER A O 1
ATOM 1101 N N . SER A 1 157 ? -57.059 -2.708 86.783 1.00 83.56 157 SER A N 1
ATOM 1102 C CA . SER A 1 157 ? -58.117 -1.880 86.221 1.00 83.56 157 SER A CA 1
ATOM 1103 C C . SER A 1 157 ? -58.376 -2.195 84.741 1.00 83.56 157 SER A C 1
ATOM 1105 O O . SER A 1 157 ? -57.488 -2.580 83.973 1.00 83.56 157 SER A O 1
ATOM 1107 N N . ALA A 1 158 ? -59.611 -1.952 84.292 1.00 81.62 158 ALA A N 1
ATOM 1108 C CA . ALA A 1 158 ? -59.985 -2.084 82.881 1.00 81.62 158 ALA A CA 1
ATOM 1109 C C . ALA A 1 158 ? -59.158 -1.167 81.952 1.00 81.62 158 ALA A C 1
ATOM 1111 O O . ALA A 1 158 ? -58.978 -1.471 80.770 1.00 81.62 158 ALA A O 1
ATOM 1112 N N . ALA A 1 159 ? -58.635 -0.053 82.475 1.00 84.56 159 ALA A N 1
ATOM 1113 C CA . ALA A 1 159 ? -57.753 0.849 81.741 1.00 84.56 159 ALA A CA 1
ATOM 1114 C C . ALA A 1 159 ? -56.381 0.210 81.466 1.00 84.56 159 ALA A C 1
ATOM 1116 O O . ALA A 1 159 ? -55.884 0.294 80.341 1.00 84.56 159 ALA A O 1
ATOM 1117 N N . ALA A 1 160 ? -55.804 -0.490 82.449 1.00 82.31 160 ALA A N 1
ATOM 1118 C CA . ALA A 1 160 ? -54.528 -1.178 82.284 1.00 82.31 160 ALA A CA 1
ATOM 1119 C C . ALA A 1 160 ? -54.624 -2.344 81.282 1.00 82.31 160 ALA A C 1
ATOM 1121 O O . ALA A 1 160 ? -53.741 -2.516 80.440 1.00 82.31 160 ALA A O 1
ATOM 1122 N N . ALA A 1 161 ? -55.741 -3.082 81.284 1.00 83.62 161 ALA A N 1
ATOM 1123 C CA . ALA A 1 161 ? -56.011 -4.121 80.286 1.00 83.62 161 ALA A CA 1
ATOM 1124 C C . ALA A 1 161 ? -56.098 -3.556 78.850 1.00 83.62 161 ALA A C 1
ATOM 1126 O O . ALA A 1 161 ? -55.508 -4.118 77.924 1.00 83.62 161 ALA A O 1
ATOM 1127 N N . LYS A 1 162 ? -56.768 -2.408 78.659 1.00 87.12 162 LYS A N 1
ATOM 1128 C CA . LYS A 1 162 ? -56.827 -1.716 77.356 1.00 87.12 162 LYS A CA 1
ATOM 1129 C C . LYS A 1 162 ? -55.454 -1.223 76.886 1.00 87.12 162 LYS A C 1
ATOM 1131 O O . LYS A 1 162 ? -55.163 -1.304 75.695 1.00 87.12 162 LYS A O 1
ATOM 1136 N N . ALA A 1 163 ? -54.603 -0.748 77.797 1.00 86.62 163 ALA A N 1
ATOM 1137 C CA . ALA A 1 163 ? -53.251 -0.301 77.460 1.00 86.62 163 ALA A CA 1
ATOM 1138 C C . ALA A 1 163 ? -52.367 -1.450 76.941 1.00 86.62 163 ALA A C 1
ATOM 1140 O O . ALA A 1 163 ? -51.646 -1.273 75.961 1.00 86.62 163 ALA A O 1
ATOM 1141 N N . VAL A 1 164 ? -52.458 -2.642 77.546 1.00 88.19 164 VAL A N 1
ATOM 1142 C CA . VAL A 1 164 ? -51.741 -3.839 77.069 1.00 88.19 164 VAL A CA 1
ATOM 1143 C C . VAL A 1 164 ? -52.231 -4.270 75.688 1.00 88.19 164 VAL A C 1
ATOM 1145 O O . VAL A 1 164 ? -51.406 -4.590 74.834 1.00 88.19 164 VAL A O 1
ATOM 1148 N N . ALA A 1 165 ? -53.549 -4.266 75.456 1.00 88.88 165 ALA A N 1
ATOM 1149 C CA . ALA A 1 165 ? -54.122 -4.613 74.155 1.00 88.88 165 ALA A CA 1
ATOM 1150 C C . ALA A 1 165 ? -53.617 -3.672 73.051 1.00 88.88 165 ALA A C 1
ATOM 1152 O O . ALA A 1 165 ? -53.087 -4.143 72.046 1.00 88.88 165 ALA A O 1
ATOM 1153 N N . LYS A 1 166 ? -53.672 -2.356 73.293 1.00 89.81 166 LYS A N 1
ATOM 1154 C CA . LYS A 1 166 ? -53.183 -1.344 72.350 1.00 89.81 166 LYS A CA 1
ATOM 1155 C C . LYS A 1 166 ? -51.682 -1.470 72.074 1.00 89.81 166 LYS A C 1
ATOM 1157 O O . LYS A 1 166 ? -51.278 -1.497 70.921 1.00 89.81 166 LYS A O 1
ATOM 1162 N N . ALA A 1 167 ? -50.855 -1.637 73.108 1.00 87.81 167 ALA A N 1
ATOM 1163 C CA . ALA A 1 167 ? -49.413 -1.824 72.926 1.00 87.81 167 ALA A CA 1
ATOM 1164 C C . ALA A 1 167 ? -49.072 -3.104 72.133 1.00 87.81 167 ALA A C 1
ATOM 1166 O O . ALA A 1 167 ? -48.071 -3.148 71.419 1.00 87.81 167 ALA A O 1
ATOM 1167 N N . ASN A 1 168 ? -49.898 -4.152 72.241 1.00 89.75 168 ASN A N 1
ATOM 1168 C CA . ASN A 1 168 ? -49.755 -5.371 71.442 1.00 89.75 168 ASN A CA 1
ATOM 1169 C C . ASN A 1 168 ? -50.121 -5.130 69.970 1.00 89.75 168 ASN A C 1
ATOM 1171 O O . ASN A 1 168 ? -49.425 -5.626 69.086 1.00 89.75 168 ASN A O 1
ATOM 1175 N N . GLU A 1 169 ? -51.199 -4.387 69.706 1.00 92.62 169 GLU A N 1
ATOM 1176 C CA . GLU A 1 169 ? -51.593 -3.986 68.350 1.00 92.62 169 GLU A CA 1
ATOM 1177 C C . GLU A 1 169 ? -50.514 -3.118 67.693 1.00 92.62 169 GLU A C 1
ATOM 1179 O O . GLU A 1 169 ? -50.090 -3.422 66.578 1.00 92.62 169 GLU A O 1
ATOM 1184 N N . ASP A 1 170 ? -49.999 -2.117 68.412 1.00 88.44 170 ASP A N 1
ATOM 1185 C CA . ASP A 1 170 ? -48.928 -1.230 67.944 1.00 88.44 170 ASP A CA 1
ATOM 1186 C C . ASP A 1 170 ? -47.648 -2.020 67.617 1.00 88.44 170 ASP A C 1
ATOM 1188 O O . ASP A 1 170 ? -47.029 -1.818 66.568 1.00 88.44 170 ASP A O 1
ATOM 1192 N N . LEU A 1 171 ? -47.268 -2.979 68.474 1.00 90.94 171 LEU A N 1
ATOM 1193 C CA . LEU A 1 171 ? -46.121 -3.852 68.222 1.00 90.94 171 LEU A CA 1
ATOM 1194 C C . LEU A 1 171 ? -46.327 -4.717 66.974 1.00 90.94 171 LEU A C 1
ATOM 1196 O O . LEU A 1 171 ? -45.416 -4.841 66.157 1.00 90.94 171 LEU A O 1
ATOM 1200 N N . LYS A 1 172 ? -47.514 -5.308 66.815 1.00 91.94 172 LYS A N 1
ATOM 1201 C CA . LYS A 1 172 ? -47.832 -6.160 65.665 1.00 91.94 172 LYS A CA 1
ATOM 1202 C C . LYS A 1 172 ? -47.832 -5.354 64.362 1.00 91.94 172 LYS A C 1
ATOM 1204 O O . LYS A 1 172 ? -47.319 -5.827 63.350 1.00 91.94 172 LYS A O 1
ATOM 1209 N N . ALA A 1 173 ? -48.335 -4.120 64.402 1.00 90.31 173 ALA A N 1
ATOM 1210 C CA . ALA A 1 173 ? -48.279 -3.192 63.278 1.00 90.31 173 ALA A CA 1
ATOM 1211 C C . ALA A 1 173 ? -46.831 -2.814 62.912 1.00 90.31 173 ALA A C 1
ATOM 1213 O O . ALA A 1 173 ? -46.484 -2.798 61.733 1.00 90.31 173 ALA A O 1
ATOM 1214 N N . LEU A 1 174 ? -45.964 -2.558 63.899 1.00 90.81 174 LEU A N 1
ATOM 1215 C CA . LEU A 1 174 ? -44.539 -2.287 63.666 1.00 90.81 174 LEU A CA 1
ATOM 1216 C C . LEU A 1 174 ? -43.787 -3.506 63.118 1.00 90.81 174 LEU A C 1
ATOM 1218 O O . LEU A 1 174 ? -42.959 -3.353 62.227 1.00 90.81 174 LEU A O 1
ATOM 1222 N N . GLN A 1 175 ? -44.088 -4.714 63.599 1.00 89.81 175 GLN A N 1
ATOM 1223 C CA . GLN A 1 175 ? -43.495 -5.947 63.071 1.00 89.81 175 GLN A CA 1
ATOM 1224 C C . GLN A 1 175 ? -43.849 -6.165 61.598 1.00 89.81 175 GLN A C 1
ATOM 1226 O O . GLN A 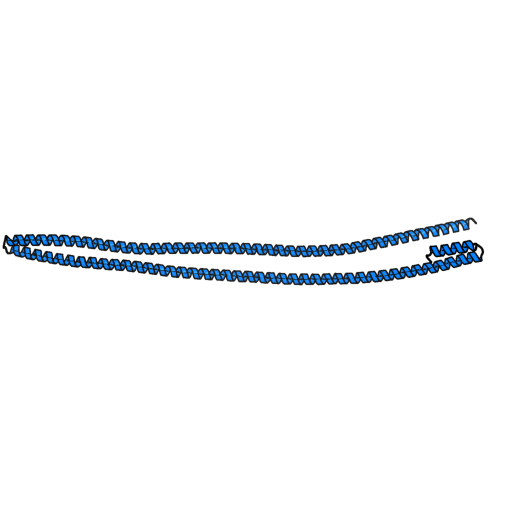1 175 ? -42.957 -6.460 60.809 1.00 89.81 175 GLN A O 1
ATOM 1231 N N . SER A 1 176 ? -45.110 -5.932 61.216 1.00 91.19 176 SER A N 1
ATOM 1232 C CA . SER A 1 176 ? -45.523 -5.982 59.807 1.00 91.19 176 SER A CA 1
ATOM 1233 C C . SER A 1 176 ? -44.742 -4.980 58.952 1.00 91.19 176 SER A C 1
ATOM 1235 O O . SER A 1 176 ? -44.273 -5.332 57.877 1.00 91.19 176 SER A O 1
ATOM 1237 N N . LYS A 1 177 ? -44.540 -3.748 59.446 1.00 90.50 177 LYS A N 1
ATOM 1238 C CA . LYS A 1 177 ? -43.749 -2.730 58.734 1.00 90.50 177 LYS A CA 1
ATOM 1239 C C . LYS A 1 177 ? -42.291 -3.154 58.538 1.00 90.50 177 LYS A C 1
ATOM 1241 O O . LYS A 1 177 ? -41.762 -2.964 57.447 1.00 90.50 177 LYS A O 1
ATOM 1246 N N . VAL A 1 178 ? -41.670 -3.763 59.553 1.00 91.62 178 VAL A N 1
ATOM 1247 C CA . VAL A 1 178 ? -40.296 -4.284 59.449 1.00 91.62 178 VAL A CA 1
ATOM 1248 C C . VAL A 1 178 ? -40.210 -5.392 58.398 1.00 91.62 178 VAL A C 1
ATOM 1250 O O . VAL A 1 178 ? -39.309 -5.350 57.569 1.00 91.62 178 VAL A O 1
ATOM 1253 N N . GLU A 1 179 ? -41.147 -6.344 58.380 1.00 91.88 179 GLU A N 1
ATOM 1254 C CA . GLU A 1 179 ? -41.176 -7.407 57.360 1.00 91.88 179 GLU A CA 1
ATOM 1255 C C . GLU A 1 179 ? -41.341 -6.846 55.939 1.00 91.88 179 GLU A C 1
ATOM 1257 O O . GLU A 1 179 ? -40.677 -7.299 55.003 1.00 91.88 179 GLU A O 1
ATOM 1262 N N . ASP A 1 180 ? -42.201 -5.841 55.764 1.00 90.19 180 ASP A N 1
ATOM 1263 C CA . ASP A 1 180 ? -42.396 -5.178 54.473 1.00 90.19 180 ASP A CA 1
ATOM 1264 C C . ASP A 1 180 ? -41.145 -4.401 54.038 1.00 90.19 180 ASP A C 1
ATOM 1266 O O . ASP A 1 180 ? -40.759 -4.448 52.868 1.00 90.19 180 ASP A O 1
ATOM 1270 N N . ALA A 1 181 ? -40.457 -3.745 54.975 1.00 90.44 181 ALA A N 1
ATOM 1271 C CA . ALA A 1 181 ? -39.205 -3.049 54.709 1.00 90.44 181 ALA A CA 1
ATOM 1272 C C . ALA A 1 181 ? -38.046 -4.019 54.392 1.00 90.44 181 ALA A C 1
ATOM 1274 O O . ALA A 1 181 ? -37.230 -3.729 53.516 1.00 90.44 181 ALA A O 1
ATOM 1275 N N . GLU A 1 182 ? -37.993 -5.200 55.022 1.00 91.81 182 GLU A N 1
ATOM 1276 C CA . GLU A 1 182 ? -37.029 -6.259 54.677 1.00 91.81 182 GLU A CA 1
ATOM 1277 C C . GLU A 1 182 ? -37.258 -6.783 53.256 1.00 91.81 182 GLU A C 1
ATOM 1279 O O . GLU A 1 182 ? -36.303 -6.931 52.486 1.00 91.81 182 GLU A O 1
ATOM 1284 N N . LYS A 1 183 ? -38.521 -6.995 52.866 1.00 92.75 183 LYS A N 1
ATOM 1285 C CA . LYS A 1 183 ? -38.877 -7.361 51.486 1.00 92.75 183 LYS A CA 1
ATOM 1286 C C . LYS A 1 183 ? -38.517 -6.257 50.496 1.00 92.75 183 LYS A C 1
ATOM 1288 O O . LYS A 1 183 ? -37.989 -6.564 49.430 1.00 92.75 183 LYS A O 1
ATOM 1293 N N . ALA A 1 184 ? -38.757 -4.992 50.841 1.00 90.25 184 ALA A N 1
ATOM 1294 C CA . ALA A 1 184 ? -38.396 -3.854 49.998 1.00 90.25 184 ALA A CA 1
ATOM 1295 C C . ALA A 1 184 ? -36.875 -3.759 49.790 1.00 90.25 184 ALA A C 1
ATOM 1297 O O . ALA A 1 184 ? -36.422 -3.598 48.660 1.00 90.25 184 ALA A O 1
ATOM 1298 N N . ALA A 1 185 ? -36.077 -3.946 50.846 1.00 90.00 185 ALA A N 1
ATOM 1299 C CA . ALA A 1 185 ? -34.618 -3.963 50.746 1.00 90.00 185 ALA A CA 1
ATOM 1300 C C . ALA A 1 185 ? -34.103 -5.132 49.885 1.00 90.00 185 ALA A C 1
ATOM 1302 O O . ALA A 1 185 ? -33.190 -4.955 49.077 1.00 90.00 185 ALA A O 1
ATOM 1303 N N . ALA A 1 186 ? -34.697 -6.323 50.018 1.00 90.69 186 ALA A N 1
ATOM 1304 C CA . ALA A 1 186 ? -34.360 -7.474 49.179 1.00 90.69 186 ALA A CA 1
ATOM 1305 C C . ALA A 1 186 ? -34.733 -7.249 47.701 1.00 90.69 186 ALA A C 1
ATOM 1307 O O . ALA A 1 186 ? -33.950 -7.589 46.812 1.00 90.69 186 ALA A O 1
ATOM 1308 N N . ALA A 1 187 ? -35.896 -6.647 47.440 1.00 92.00 187 ALA A N 1
ATOM 1309 C CA . ALA A 1 187 ? -36.338 -6.300 46.093 1.00 92.00 187 ALA A CA 1
ATOM 1310 C C . ALA A 1 187 ? -35.428 -5.244 45.447 1.00 92.00 187 ALA A C 1
ATOM 1312 O O . ALA A 1 187 ? -35.015 -5.426 44.303 1.00 92.00 187 ALA A O 1
ATOM 1313 N N . GLU A 1 188 ? -35.047 -4.194 46.183 1.00 91.19 188 GLU A N 1
ATOM 1314 C CA . GLU A 1 188 ? -34.126 -3.166 45.683 1.00 91.19 188 GLU A CA 1
ATOM 1315 C C . GLU A 1 188 ? -32.743 -3.750 45.389 1.00 91.19 188 GLU A C 1
ATOM 1317 O O . GLU A 1 188 ? -32.137 -3.435 44.366 1.00 91.19 188 GLU A O 1
ATOM 1322 N N . LYS A 1 189 ? -32.255 -4.666 46.236 1.00 90.62 189 LYS A N 1
ATOM 1323 C CA . LYS A 1 189 ? -31.000 -5.379 45.979 1.00 90.62 189 LYS A CA 1
ATOM 1324 C C . LYS A 1 189 ? -31.047 -6.139 44.653 1.00 90.62 189 LYS A C 1
ATOM 1326 O O . LYS A 1 189 ? -30.141 -5.993 43.835 1.00 90.62 189 LYS A O 1
ATOM 1331 N N . ALA A 1 190 ? -32.110 -6.910 44.427 1.00 92.06 190 ALA A N 1
ATOM 1332 C CA . ALA A 1 190 ? -32.292 -7.661 43.188 1.00 92.06 190 ALA A CA 1
ATOM 1333 C C . ALA A 1 190 ? -32.433 -6.735 41.966 1.00 92.06 190 ALA A C 1
ATOM 1335 O O . ALA A 1 190 ? -31.849 -7.000 40.915 1.00 92.06 190 ALA A O 1
ATOM 1336 N N . ALA A 1 191 ? -33.157 -5.620 42.103 1.00 90.31 191 ALA A N 1
ATOM 1337 C CA . ALA A 1 191 ? -33.298 -4.621 41.048 1.00 90.31 191 ALA A CA 1
ATOM 1338 C C . ALA A 1 191 ? -31.958 -3.940 40.714 1.00 90.31 191 ALA A C 1
ATOM 1340 O O . ALA A 1 191 ? -31.633 -3.752 39.541 1.00 90.31 191 ALA A O 1
ATOM 1341 N N . GLY A 1 192 ? -31.151 -3.616 41.727 1.00 88.12 192 GLY A N 1
ATOM 1342 C CA . GLY A 1 192 ? -29.807 -3.069 41.561 1.00 88.12 192 GLY A CA 1
ATOM 1343 C C . GLY A 1 192 ? -28.861 -4.038 40.849 1.00 88.12 192 GLY A C 1
ATOM 1344 O O . GLY A 1 192 ? -28.170 -3.645 39.909 1.00 88.12 192 GLY A O 1
ATOM 1345 N N . GLU A 1 193 ? -28.869 -5.316 41.235 1.00 90.88 193 GLU A N 1
ATOM 1346 C CA . GLU A 1 193 ? -28.102 -6.369 40.555 1.00 90.88 193 GLU A CA 1
ATOM 1347 C C . GLU A 1 193 ? -28.522 -6.515 39.082 1.00 90.88 193 GLU A C 1
ATOM 1349 O O . GLU A 1 193 ? -27.661 -6.589 38.200 1.00 90.88 193 GLU A O 1
ATOM 1354 N N . ALA A 1 194 ? -29.826 -6.459 38.791 1.00 92.12 194 ALA A N 1
ATOM 1355 C CA . ALA A 1 194 ? -30.344 -6.489 37.425 1.00 92.12 194 ALA A CA 1
ATOM 1356 C C . ALA A 1 194 ? -29.901 -5.269 36.595 1.00 92.12 194 ALA A C 1
ATOM 1358 O O . ALA A 1 194 ? -29.419 -5.445 35.475 1.00 92.12 194 ALA A O 1
ATOM 1359 N N . LYS A 1 195 ? -29.976 -4.048 37.150 1.00 90.81 195 LYS A N 1
ATOM 1360 C CA . LYS A 1 195 ? -29.490 -2.819 36.488 1.00 90.81 195 LYS A CA 1
ATOM 1361 C C . LYS A 1 195 ? -27.997 -2.903 36.155 1.00 90.81 195 LYS A C 1
ATOM 1363 O O . LYS A 1 195 ? -27.581 -2.495 35.072 1.00 90.81 195 LYS A O 1
ATOM 1368 N N . VAL A 1 196 ? -27.179 -3.441 37.064 1.00 90.25 196 VAL A N 1
ATOM 1369 C CA . VAL A 1 196 ? -25.738 -3.626 36.824 1.00 90.25 196 VAL A CA 1
ATOM 1370 C C . VAL A 1 196 ? -25.492 -4.661 35.724 1.00 90.25 196 VAL A C 1
ATOM 1372 O O . VAL A 1 196 ? -24.669 -4.417 34.843 1.00 90.25 196 VAL A O 1
ATOM 1375 N N . ALA A 1 197 ? -26.212 -5.785 35.730 1.00 90.12 197 ALA A N 1
ATOM 1376 C CA . ALA A 1 197 ? -26.103 -6.798 34.680 1.00 90.12 197 ALA A CA 1
ATOM 1377 C C . ALA A 1 197 ? -26.508 -6.248 33.300 1.00 90.12 197 ALA A C 1
ATOM 1379 O O . ALA A 1 197 ? -25.840 -6.514 32.300 1.00 90.12 197 ALA A O 1
ATOM 1380 N N . GLU A 1 198 ? -27.563 -5.436 33.241 1.00 89.75 198 GLU A N 1
ATOM 1381 C CA . GLU A 1 198 ? -28.002 -4.779 32.011 1.00 89.75 198 GLU A CA 1
ATOM 1382 C C . GLU A 1 198 ? -26.979 -3.750 31.508 1.00 89.75 198 GLU A C 1
ATOM 1384 O O . GLU A 1 198 ? -26.664 -3.729 30.317 1.00 89.75 198 GLU A O 1
ATOM 1389 N N . ALA A 1 199 ? -26.387 -2.953 32.404 1.00 87.38 199 ALA A N 1
ATOM 1390 C CA . ALA A 1 199 ? -25.309 -2.027 32.056 1.00 87.38 199 ALA A CA 1
ATOM 1391 C C . ALA A 1 199 ? -24.085 -2.760 31.476 1.00 87.38 199 ALA A C 1
ATOM 1393 O O . ALA A 1 199 ? -23.537 -2.326 30.462 1.00 87.38 199 ALA A O 1
ATOM 1394 N N . ILE A 1 200 ? -23.700 -3.903 32.060 1.00 88.06 200 ILE A N 1
ATOM 1395 C CA . ILE A 1 200 ? -22.616 -4.753 31.542 1.00 88.06 200 ILE A CA 1
ATOM 1396 C C . ILE A 1 200 ? -22.963 -5.274 30.144 1.00 88.06 200 ILE A C 1
ATOM 1398 O O . ILE A 1 200 ? -22.166 -5.123 29.222 1.00 88.06 200 ILE A O 1
ATOM 1402 N N . LYS A 1 201 ? -24.168 -5.815 29.950 1.00 90.56 201 LYS A N 1
ATOM 1403 C CA . LYS A 1 201 ? -24.615 -6.326 28.647 1.00 90.56 201 LYS A CA 1
ATOM 1404 C C . LYS A 1 201 ? -24.626 -5.237 27.570 1.00 90.56 201 LYS A C 1
ATOM 1406 O O . LYS A 1 201 ? -24.220 -5.475 26.432 1.00 90.56 201 LYS A O 1
ATOM 1411 N N . ASN A 1 202 ? -25.078 -4.033 27.915 1.00 86.75 202 ASN A N 1
ATOM 1412 C CA . ASN A 1 202 ? -25.070 -2.893 27.001 1.00 86.75 202 ASN A CA 1
ATOM 1413 C C . ASN A 1 202 ? -23.641 -2.459 26.654 1.00 86.75 202 ASN A C 1
ATOM 1415 O O . ASN A 1 202 ? -23.364 -2.160 25.492 1.00 86.75 202 ASN A O 1
ATOM 1419 N N . ALA A 1 203 ? -22.725 -2.483 27.626 1.00 82.44 203 ALA A N 1
ATOM 1420 C CA . ALA A 1 203 ? -21.310 -2.230 27.387 1.00 82.44 203 ALA A CA 1
ATOM 1421 C C . ALA A 1 203 ? -20.687 -3.289 26.460 1.00 82.44 203 ALA A C 1
ATOM 1423 O O . ALA A 1 203 ? -20.014 -2.934 25.495 1.00 82.44 203 ALA A O 1
ATOM 1424 N N . GLU A 1 204 ? -20.954 -4.577 26.688 1.00 86.44 204 GLU A N 1
ATOM 1425 C CA . GLU A 1 204 ? -20.489 -5.669 25.822 1.00 86.44 204 GLU A CA 1
ATOM 1426 C C . GLU A 1 204 ? -21.004 -5.522 24.388 1.00 86.44 204 GLU A C 1
ATOM 1428 O O . GLU A 1 204 ? -20.238 -5.665 23.431 1.00 86.44 204 GLU A O 1
ATOM 1433 N N . LYS A 1 205 ? -22.287 -5.179 24.228 1.00 87.19 205 LYS A N 1
ATOM 1434 C CA . LYS A 1 205 ? -22.885 -4.936 22.915 1.00 87.19 205 LYS A CA 1
ATOM 1435 C C . LYS A 1 205 ? -22.236 -3.744 22.213 1.00 87.19 205 LYS A C 1
ATOM 1437 O O . LYS A 1 205 ? -21.838 -3.874 21.061 1.00 87.19 205 LYS A O 1
ATOM 1442 N N . ALA A 1 206 ? -22.074 -2.615 22.905 1.00 81.25 206 ALA A N 1
ATOM 1443 C CA . ALA A 1 206 ? -21.394 -1.448 22.347 1.00 81.25 206 ALA A CA 1
ATOM 1444 C C . ALA A 1 206 ? -19.965 -1.795 21.902 1.00 81.25 206 ALA A C 1
ATOM 1446 O O . ALA A 1 206 ? -19.518 -1.355 20.841 1.00 81.25 206 ALA A O 1
ATOM 1447 N N . VAL A 1 207 ? -19.268 -2.644 22.669 1.00 78.62 207 VAL A N 1
ATOM 1448 C CA . VAL A 1 207 ? -17.938 -3.133 22.300 1.00 78.62 207 VAL A CA 1
ATOM 1449 C C . VAL A 1 207 ? -17.967 -3.987 21.031 1.00 78.62 207 VAL A C 1
ATOM 1451 O O . VAL A 1 207 ? -17.111 -3.821 20.160 1.00 78.62 207 VAL A O 1
ATOM 1454 N N . ALA A 1 208 ? -18.940 -4.888 20.906 1.00 81.81 208 ALA A N 1
ATOM 1455 C CA . ALA A 1 208 ? -19.111 -5.717 19.717 1.00 81.81 208 ALA A CA 1
ATOM 1456 C C . ALA A 1 208 ? -19.448 -4.880 18.470 1.00 81.81 208 ALA A C 1
ATOM 1458 O O . ALA A 1 208 ? -18.804 -5.052 17.433 1.00 81.81 208 ALA A O 1
ATOM 1459 N N . ASP A 1 209 ? -20.385 -3.937 18.589 1.00 80.06 209 ASP A N 1
ATOM 1460 C CA . ASP A 1 209 ? -20.802 -3.046 17.500 1.00 80.06 209 ASP A CA 1
ATOM 1461 C C . ASP A 1 209 ? -19.621 -2.188 17.011 1.00 80.06 209 ASP A C 1
ATOM 1463 O O . ASP A 1 209 ? -19.364 -2.086 15.810 1.00 80.06 209 ASP A O 1
ATOM 1467 N N . ALA A 1 210 ? -18.821 -1.638 17.930 1.00 75.88 210 ALA A N 1
ATOM 1468 C CA . ALA A 1 210 ? -17.633 -0.869 17.571 1.00 75.88 210 ALA A CA 1
ATOM 1469 C C . ALA A 1 210 ? -16.544 -1.720 16.898 1.00 75.88 210 ALA A C 1
ATOM 1471 O O . ALA A 1 210 ? -15.902 -1.249 15.957 1.00 75.88 210 ALA A O 1
ATOM 1472 N N . LYS A 1 211 ? -16.343 -2.975 17.330 1.00 75.00 211 LYS A N 1
ATOM 1473 C CA . LYS A 1 211 ? -15.428 -3.911 16.652 1.00 75.00 211 LYS A CA 1
ATOM 1474 C C . LYS A 1 211 ? -15.893 -4.225 15.233 1.00 75.00 211 LYS A C 1
ATOM 1476 O O . LYS A 1 211 ? -15.064 -4.251 14.325 1.00 75.00 211 LYS A O 1
ATOM 1481 N N . ALA A 1 212 ? -17.191 -4.440 15.033 1.00 79.56 212 ALA A N 1
ATOM 1482 C CA . ALA A 1 212 ? -17.755 -4.686 13.709 1.00 79.56 212 ALA A CA 1
ATOM 1483 C C . ALA A 1 212 ? -17.562 -3.474 12.782 1.00 79.56 212 ALA A C 1
ATOM 1485 O O . ALA A 1 212 ? -17.105 -3.626 11.650 1.00 79.56 212 ALA A O 1
ATOM 1486 N N . GLU A 1 213 ? -17.822 -2.264 13.282 1.00 77.00 213 GLU A N 1
ATOM 1487 C CA . GLU A 1 213 ? -17.645 -1.032 12.509 1.00 77.00 213 GLU A CA 1
ATOM 1488 C C . GLU A 1 213 ? -16.168 -0.751 12.183 1.00 77.00 213 GLU A C 1
ATOM 1490 O O . GLU A 1 213 ? -15.836 -0.312 11.080 1.00 77.00 213 GLU A O 1
ATOM 1495 N N . ALA A 1 214 ? -15.257 -1.050 13.115 1.00 72.38 214 ALA A N 1
ATOM 1496 C CA . ALA A 1 214 ? -13.817 -0.977 12.876 1.00 72.38 214 ALA A CA 1
ATOM 1497 C C . ALA A 1 214 ? -13.363 -1.981 11.804 1.00 72.38 214 ALA A C 1
ATOM 1499 O O . ALA A 1 214 ? -12.611 -1.613 10.903 1.00 72.38 214 ALA A O 1
ATOM 1500 N N . ALA A 1 215 ? -13.850 -3.225 11.858 1.00 74.06 215 ALA A N 1
ATOM 1501 C CA . ALA A 1 215 ? -13.546 -4.243 10.855 1.00 74.06 215 ALA A CA 1
ATOM 1502 C C . ALA A 1 215 ? -14.049 -3.840 9.460 1.00 74.06 215 ALA A C 1
ATOM 1504 O O . ALA A 1 215 ? -13.330 -4.001 8.474 1.00 74.06 215 ALA A O 1
ATOM 1505 N N . LYS A 1 216 ? -15.249 -3.255 9.378 1.00 79.81 216 LYS A N 1
ATOM 1506 C CA . LYS A 1 216 ? -15.808 -2.729 8.129 1.00 79.81 216 LYS A CA 1
ATOM 1507 C C . LYS A 1 216 ? -14.970 -1.578 7.566 1.00 79.81 216 LYS A C 1
ATOM 1509 O O . LYS A 1 216 ? -14.599 -1.613 6.398 1.00 79.81 216 LYS A O 1
ATOM 1514 N N . SER A 1 217 ? -14.592 -0.623 8.416 1.00 76.00 217 SER A N 1
ATOM 1515 C CA . SER A 1 217 ? -13.730 0.503 8.025 1.00 76.00 217 SER A CA 1
ATOM 1516 C C . SER A 1 217 ? -12.363 0.030 7.506 1.00 76.00 217 SER A C 1
ATOM 1518 O O . SER A 1 217 ? -11.861 0.552 6.514 1.00 76.00 217 SER A O 1
ATOM 1520 N N . LEU A 1 218 ? -11.771 -0.989 8.143 1.00 69.38 218 LEU A N 1
ATOM 1521 C CA . LEU A 1 218 ? -10.527 -1.625 7.689 1.00 69.38 218 LEU A CA 1
ATOM 1522 C C . LEU A 1 218 ? -10.692 -2.317 6.330 1.00 69.38 218 LEU A C 1
ATOM 1524 O O . LEU A 1 218 ? -9.821 -2.191 5.473 1.00 69.38 218 LEU A O 1
ATOM 1528 N N . ALA A 1 219 ? -11.805 -3.020 6.112 1.00 72.81 219 ALA A N 1
ATOM 1529 C CA . ALA A 1 219 ? -12.088 -3.667 4.834 1.00 72.81 219 ALA A CA 1
ATOM 1530 C C . ALA A 1 219 ? -12.249 -2.646 3.694 1.00 72.81 219 ALA A C 1
ATOM 1532 O O . ALA A 1 219 ? -11.677 -2.833 2.620 1.00 72.81 219 ALA A O 1
ATOM 1533 N N . ASP A 1 220 ? -12.969 -1.547 3.932 1.00 71.62 220 ASP A N 1
ATOM 1534 C CA . ASP A 1 220 ? -13.162 -0.479 2.943 1.00 71.62 220 ASP A CA 1
ATOM 1535 C C . ASP A 1 220 ? -11.843 0.243 2.611 1.00 71.62 220 ASP A C 1
ATOM 1537 O O . ASP A 1 220 ? -11.550 0.520 1.441 1.00 71.62 220 ASP A O 1
ATOM 1541 N N . ALA A 1 221 ? -11.007 0.492 3.625 1.00 68.81 221 ALA A N 1
ATOM 1542 C CA . ALA A 1 221 ? -9.670 1.050 3.441 1.00 68.81 221 ALA A CA 1
ATOM 1543 C C . ALA A 1 221 ? -8.773 0.113 2.614 1.00 68.81 221 ALA A C 1
ATOM 1545 O O . ALA A 1 221 ? -8.152 0.559 1.648 1.00 68.81 221 ALA A O 1
ATOM 1546 N N . ASN A 1 222 ? -8.759 -1.187 2.931 1.00 69.44 222 ASN A N 1
ATOM 1547 C CA . ASN A 1 222 ? -7.993 -2.185 2.180 1.00 69.44 222 ASN A CA 1
ATOM 1548 C C . ASN A 1 222 ? -8.448 -2.267 0.723 1.00 69.44 222 ASN A C 1
ATOM 1550 O O . ASN A 1 222 ? -7.618 -2.231 -0.179 1.00 69.44 222 ASN A O 1
ATOM 1554 N N . LYS A 1 223 ? -9.760 -2.285 0.474 1.00 79.06 223 LYS A N 1
ATOM 1555 C CA . LYS A 1 223 ? -10.310 -2.307 -0.886 1.00 79.06 223 LYS A CA 1
ATOM 1556 C C . LYS A 1 223 ? -9.904 -1.075 -1.697 1.00 79.06 223 LYS A C 1
ATOM 1558 O O . LYS A 1 223 ? -9.627 -1.176 -2.891 1.00 79.06 223 LYS A O 1
ATOM 1563 N N . THR A 1 224 ? -9.866 0.092 -1.056 1.00 74.31 224 THR A N 1
ATOM 1564 C CA . THR A 1 224 ? -9.411 1.335 -1.694 1.00 74.31 224 THR A CA 1
ATOM 1565 C C . THR A 1 224 ? -7.921 1.266 -2.023 1.00 74.31 224 THR A C 1
ATOM 1567 O O . THR A 1 224 ? -7.533 1.589 -3.142 1.00 74.31 224 THR A O 1
ATOM 1570 N N . ALA A 1 225 ? -7.098 0.789 -1.086 1.00 64.12 225 ALA A N 1
ATOM 1571 C CA . ALA A 1 225 ? -5.663 0.619 -1.292 1.00 64.12 225 ALA A CA 1
ATOM 1572 C C . ALA A 1 225 ? -5.350 -0.391 -2.410 1.00 64.12 225 ALA A C 1
ATOM 1574 O O . ALA A 1 225 ? -4.536 -0.104 -3.285 1.00 64.12 225 ALA A O 1
ATOM 1575 N N . GLU A 1 226 ? -6.032 -1.539 -2.433 1.00 71.88 226 GLU A N 1
ATOM 1576 C CA . GLU A 1 226 ? -5.894 -2.548 -3.491 1.00 71.88 226 GLU A CA 1
ATOM 1577 C C . GLU A 1 226 ? -6.243 -1.983 -4.868 1.00 71.88 226 GLU A C 1
ATOM 1579 O O . GLU A 1 226 ? -5.533 -2.243 -5.839 1.00 71.88 226 GLU A O 1
ATOM 1584 N N . LYS A 1 227 ? -7.307 -1.175 -4.954 1.00 79.00 227 LYS A N 1
ATOM 1585 C CA . LYS A 1 227 ? -7.700 -0.530 -6.207 1.00 79.00 227 LYS A CA 1
ATOM 1586 C C . LYS A 1 227 ? -6.643 0.464 -6.689 1.00 79.00 227 LYS A C 1
ATOM 1588 O O . LYS A 1 227 ? -6.242 0.384 -7.845 1.00 79.00 227 LYS A O 1
ATOM 1593 N N . SER A 1 228 ? -6.152 1.342 -5.814 1.00 69.44 228 SER A N 1
ATOM 1594 C CA . SER A 1 228 ? -5.096 2.298 -6.172 1.00 69.44 228 SER A CA 1
ATOM 1595 C C . SER A 1 228 ? -3.820 1.592 -6.638 1.00 69.44 228 SER A C 1
ATOM 1597 O O . SER A 1 228 ? -3.245 1.976 -7.651 1.00 69.44 228 SER A O 1
ATOM 1599 N N . LEU A 1 229 ? -3.415 0.513 -5.958 1.00 68.75 229 LEU A N 1
ATOM 1600 C CA . LEU A 1 229 ? -2.255 -0.288 -6.360 1.00 68.75 229 LEU A CA 1
ATOM 1601 C C . LEU A 1 229 ? -2.460 -0.984 -7.712 1.00 68.75 229 LEU A C 1
ATOM 1603 O O . LEU A 1 229 ? -1.514 -1.116 -8.488 1.00 68.75 229 LEU A O 1
ATOM 1607 N N . ALA A 1 230 ? -3.676 -1.447 -8.011 1.00 72.38 230 ALA A N 1
ATOM 1608 C CA . ALA A 1 230 ? -3.996 -2.030 -9.311 1.00 72.38 230 ALA A CA 1
ATOM 1609 C C . ALA A 1 230 ? -3.933 -0.981 -10.433 1.00 72.38 230 ALA A C 1
ATOM 1611 O O . ALA A 1 230 ? -3.327 -1.240 -11.474 1.00 72.38 230 ALA A O 1
ATOM 1612 N N . ASP A 1 231 ? -4.497 0.207 -10.202 1.00 73.94 231 ASP A N 1
ATOM 1613 C CA . ASP A 1 231 ? -4.471 1.320 -11.156 1.00 73.94 231 ASP A CA 1
ATOM 1614 C C . ASP A 1 231 ? -3.024 1.793 -11.421 1.00 73.94 231 ASP A C 1
ATOM 1616 O O . ASP A 1 231 ? -2.627 1.976 -12.576 1.00 73.94 231 ASP A O 1
ATOM 1620 N N . GLU A 1 232 ? -2.194 1.909 -10.377 1.00 72.25 232 GLU A N 1
ATOM 1621 C CA . GLU A 1 232 ? -0.765 2.233 -10.506 1.00 72.25 232 GLU A CA 1
ATOM 1622 C C . GLU A 1 232 ? 0.009 1.157 -11.282 1.00 72.25 232 GLU A C 1
ATOM 1624 O O . GLU A 1 232 ? 0.822 1.485 -12.153 1.00 72.25 232 GLU A O 1
ATOM 1629 N N . ARG A 1 233 ? -0.266 -0.131 -11.031 1.00 70.12 233 ARG A N 1
ATOM 1630 C CA . ARG A 1 233 ? 0.353 -1.241 -11.775 1.00 70.12 233 ARG A CA 1
ATOM 1631 C C . ARG A 1 233 ? 0.006 -1.206 -13.256 1.00 70.12 233 ARG A C 1
ATOM 1633 O O . ARG A 1 233 ? 0.907 -1.346 -14.079 1.00 70.12 233 ARG A O 1
ATOM 1640 N N . LEU A 1 234 ? -1.260 -0.969 -13.598 1.00 82.88 234 LEU A N 1
ATOM 1641 C CA . LEU A 1 234 ? -1.693 -0.839 -14.991 1.00 82.88 234 LEU A CA 1
ATOM 1642 C C . LEU A 1 234 ? -1.010 0.346 -15.685 1.00 82.88 234 LEU A C 1
ATOM 1644 O O . LEU A 1 234 ? -0.554 0.222 -16.823 1.00 82.88 234 LEU A O 1
ATOM 1648 N N . ALA A 1 235 ? -0.882 1.483 -14.996 1.00 74.81 235 ALA A N 1
ATOM 1649 C CA . ALA A 1 235 ? -0.180 2.647 -15.529 1.00 74.81 235 ALA A CA 1
ATOM 1650 C C . ALA A 1 235 ? 1.321 2.377 -15.750 1.00 74.81 235 ALA A C 1
ATOM 1652 O O . ALA A 1 235 ? 1.887 2.797 -16.764 1.00 74.81 235 ALA A O 1
ATOM 1653 N N . ALA A 1 236 ? 1.974 1.664 -14.828 1.00 67.62 236 ALA A N 1
ATOM 1654 C CA . ALA A 1 236 ? 3.374 1.269 -14.962 1.00 67.62 236 ALA A CA 1
ATOM 1655 C C . ALA A 1 236 ? 3.583 0.262 -16.107 1.00 67.62 236 ALA A C 1
ATOM 1657 O O . ALA A 1 236 ? 4.520 0.407 -16.895 1.00 67.62 236 ALA A O 1
ATOM 1658 N N . GLU A 1 237 ? 2.690 -0.719 -16.245 1.00 73.81 237 GLU A N 1
ATOM 1659 C CA . GLU A 1 237 ? 2.737 -1.720 -17.312 1.00 73.81 237 GLU A CA 1
ATOM 1660 C C . GLU A 1 237 ? 2.550 -1.084 -18.697 1.00 73.81 237 GLU A C 1
ATOM 1662 O O . GLU A 1 237 ? 3.311 -1.379 -19.622 1.00 73.81 237 GLU A O 1
ATOM 1667 N N . ALA A 1 238 ? 1.627 -0.125 -18.829 1.00 81.62 238 ALA A N 1
ATOM 1668 C CA . ALA A 1 238 ? 1.447 0.644 -20.060 1.00 81.62 238 ALA A CA 1
ATOM 1669 C C . ALA A 1 238 ? 2.719 1.419 -20.453 1.00 81.62 238 ALA A C 1
ATOM 1671 O O . ALA A 1 238 ? 3.150 1.359 -21.609 1.00 81.62 238 ALA A O 1
ATOM 1672 N N . LYS A 1 239 ? 3.372 2.087 -19.489 1.00 76.38 239 LYS A N 1
ATOM 1673 C CA . LYS A 1 239 ? 4.643 2.797 -19.723 1.00 76.38 239 LYS A CA 1
ATOM 1674 C C . LYS A 1 239 ? 5.774 1.848 -20.128 1.00 76.38 239 LYS A C 1
ATOM 1676 O O . LYS A 1 239 ? 6.561 2.176 -21.015 1.00 76.38 239 LYS A O 1
ATOM 1681 N N . LEU A 1 240 ? 5.860 0.665 -19.514 1.00 71.25 240 LEU A N 1
ATOM 1682 C CA . LEU A 1 240 ? 6.849 -0.355 -19.881 1.00 71.25 240 LEU A CA 1
ATOM 1683 C C . LEU A 1 240 ? 6.620 -0.891 -21.298 1.00 71.25 240 LEU A C 1
ATOM 1685 O O . LEU A 1 240 ? 7.580 -1.062 -22.053 1.00 71.25 240 LEU A O 1
ATOM 1689 N N . ALA A 1 241 ? 5.365 -1.118 -21.685 1.00 80.62 241 ALA A N 1
ATOM 1690 C CA . ALA A 1 241 ? 5.019 -1.543 -23.036 1.00 80.62 241 ALA A CA 1
ATOM 1691 C C . ALA A 1 241 ? 5.423 -0.491 -24.087 1.00 80.62 241 ALA A C 1
ATOM 1693 O O . ALA A 1 241 ? 6.014 -0.832 -25.115 1.00 80.62 241 ALA A O 1
ATOM 1694 N N . GLU A 1 242 ? 5.173 0.791 -23.814 1.00 78.44 242 GLU A N 1
ATOM 1695 C CA . GLU A 1 242 ? 5.568 1.897 -24.692 1.00 78.44 242 GLU A CA 1
ATOM 1696 C C . GLU A 1 242 ? 7.097 2.038 -24.808 1.00 78.44 242 GLU A C 1
ATOM 1698 O O . GLU A 1 242 ? 7.638 2.173 -25.914 1.00 78.44 242 GLU A O 1
ATOM 1703 N N . ALA A 1 243 ? 7.814 1.917 -23.688 1.00 70.75 243 ALA A N 1
ATOM 1704 C CA . ALA A 1 243 ? 9.274 1.926 -23.673 1.00 70.75 243 ALA A CA 1
ATOM 1705 C C . ALA A 1 243 ? 9.863 0.755 -24.482 1.00 70.75 243 ALA A C 1
ATOM 1707 O O . ALA A 1 243 ? 10.809 0.942 -25.252 1.00 70.75 243 ALA A O 1
ATOM 1708 N N . ASN A 1 244 ? 9.279 -0.442 -24.368 1.00 75.00 244 ASN A N 1
ATOM 1709 C CA . ASN A 1 244 ? 9.697 -1.609 -25.147 1.00 75.00 244 ASN A CA 1
ATOM 1710 C C . ASN A 1 244 ? 9.441 -1.421 -26.644 1.00 75.00 244 ASN A C 1
ATOM 1712 O O . ASN A 1 244 ? 10.312 -1.728 -27.457 1.00 75.00 244 ASN A O 1
ATOM 1716 N N . LYS A 1 245 ? 8.290 -0.856 -27.023 1.00 86.94 245 LYS A N 1
ATOM 1717 C CA . LYS A 1 245 ? 7.987 -0.549 -28.427 1.00 86.94 245 LYS A CA 1
ATOM 1718 C C . LYS A 1 245 ? 9.004 0.427 -29.024 1.00 86.94 245 LYS A C 1
ATOM 1720 O O . LYS A 1 245 ? 9.481 0.214 -30.138 1.00 86.94 245 LYS A O 1
ATOM 1725 N N . THR A 1 246 ? 9.370 1.459 -28.268 1.00 81.69 246 THR A N 1
ATOM 1726 C CA . THR A 1 246 ? 10.391 2.437 -28.672 1.00 81.69 246 THR A CA 1
ATOM 1727 C C . THR A 1 246 ? 11.765 1.784 -28.841 1.00 81.69 246 THR A C 1
ATOM 1729 O O . THR A 1 246 ? 12.465 2.050 -29.818 1.00 81.69 246 THR A O 1
ATOM 1732 N N . LEU A 1 247 ? 12.142 0.878 -27.934 1.00 77.75 247 LEU A N 1
ATOM 1733 C CA . LEU A 1 247 ? 13.406 0.149 -28.022 1.00 77.75 247 LEU A CA 1
ATOM 1734 C C . LEU A 1 247 ? 13.475 -0.748 -29.265 1.00 77.75 247 LEU A C 1
ATOM 1736 O O . LEU A 1 247 ? 14.500 -0.769 -29.946 1.00 77.75 247 LEU A O 1
ATOM 1740 N N . GLU A 1 248 ? 12.405 -1.481 -29.572 1.00 81.81 248 GLU A N 1
ATOM 1741 C CA . GLU A 1 248 ? 12.362 -2.343 -30.758 1.00 81.81 248 GLU A CA 1
ATOM 1742 C C . GLU A 1 248 ? 12.406 -1.528 -32.059 1.00 81.81 248 GLU A C 1
ATOM 1744 O O . GLU A 1 248 ? 13.132 -1.892 -32.987 1.00 81.81 248 GLU A O 1
ATOM 1749 N N . ALA A 1 249 ? 11.734 -0.372 -32.106 1.00 81.12 249 ALA A N 1
ATOM 1750 C CA . ALA A 1 249 ? 11.844 0.552 -33.235 1.00 81.12 249 ALA A CA 1
ATOM 1751 C C . ALA A 1 249 ? 13.291 1.048 -33.432 1.00 81.12 249 ALA A C 1
ATOM 1753 O O . ALA A 1 249 ? 13.825 0.979 -34.541 1.00 81.12 249 ALA A O 1
ATOM 1754 N N . ALA A 1 250 ? 13.964 1.456 -32.350 1.00 75.81 250 ALA A N 1
ATOM 1755 C CA . ALA A 1 250 ? 15.356 1.903 -32.400 1.00 75.81 250 ALA A CA 1
ATOM 1756 C C . ALA A 1 250 ? 16.324 0.788 -32.843 1.00 75.81 250 ALA A C 1
ATOM 1758 O O . ALA A 1 250 ? 17.278 1.039 -33.588 1.00 75.81 250 ALA A O 1
ATOM 1759 N N . LYS A 1 251 ? 16.083 -0.466 -32.430 1.00 78.38 251 LYS A N 1
ATOM 1760 C CA . LYS A 1 251 ? 16.860 -1.625 -32.901 1.00 78.38 251 LYS A CA 1
ATOM 1761 C C . LYS A 1 251 ? 16.688 -1.846 -34.400 1.00 78.38 251 LYS A C 1
ATOM 1763 O O . LYS A 1 251 ? 17.689 -2.039 -35.093 1.00 78.38 251 LYS A O 1
ATOM 1768 N N . ALA A 1 252 ? 15.454 -1.798 -34.898 1.00 84.94 252 ALA A N 1
ATOM 1769 C CA . ALA A 1 252 ? 15.164 -1.975 -36.318 1.00 84.94 252 ALA A CA 1
ATOM 1770 C C . ALA A 1 252 ? 15.842 -0.891 -37.172 1.00 84.94 252 ALA A C 1
ATOM 1772 O O . ALA A 1 252 ? 16.489 -1.198 -38.176 1.00 84.94 252 ALA A O 1
ATOM 1773 N N . GLU A 1 253 ? 15.775 0.368 -36.736 1.00 82.56 253 GLU A N 1
ATOM 1774 C CA . GLU A 1 253 ? 16.429 1.485 -37.420 1.00 82.56 253 GLU A CA 1
ATOM 1775 C C . GLU A 1 253 ? 17.960 1.341 -37.417 1.00 82.56 253 GLU A C 1
ATOM 1777 O O . GLU A 1 253 ? 18.615 1.488 -38.452 1.00 82.56 253 GLU A O 1
ATOM 1782 N N . SER A 1 254 ? 18.539 0.952 -36.277 1.00 74.31 254 SER A N 1
ATOM 1783 C CA . SER A 1 254 ? 19.977 0.693 -36.151 1.00 74.31 254 SER A CA 1
ATOM 1784 C C . SER A 1 254 ? 20.455 -0.450 -37.055 1.00 74.31 254 SER A C 1
ATOM 1786 O O . SER A 1 254 ? 21.542 -0.350 -37.633 1.00 74.31 254 SER A O 1
ATOM 1788 N N . ALA A 1 255 ? 19.657 -1.514 -37.196 1.00 85.25 255 ALA A N 1
ATOM 1789 C CA . ALA A 1 255 ? 19.953 -2.642 -38.075 1.00 85.25 255 ALA A CA 1
ATOM 1790 C C . ALA A 1 255 ? 19.910 -2.232 -39.552 1.00 85.25 255 ALA A C 1
ATOM 1792 O O . ALA A 1 255 ? 20.830 -2.555 -40.306 1.00 85.25 255 ALA A O 1
ATOM 1793 N N . LYS A 1 256 ? 18.895 -1.453 -39.953 1.00 87.44 256 LYS A N 1
ATOM 1794 C CA . LYS A 1 256 ? 18.800 -0.908 -41.312 1.00 87.44 256 LYS A CA 1
ATOM 1795 C C . LYS A 1 256 ? 20.004 -0.023 -41.644 1.00 87.44 256 LYS A C 1
ATOM 1797 O O . LYS A 1 256 ? 20.630 -0.213 -42.682 1.00 87.44 256 LYS A O 1
ATOM 1802 N N . ALA A 1 257 ? 20.379 0.881 -40.739 1.00 84.31 257 ALA A N 1
ATOM 1803 C CA . ALA A 1 257 ? 21.543 1.744 -40.927 1.00 84.31 257 ALA A CA 1
ATOM 1804 C C . ALA A 1 257 ? 22.852 0.947 -41.084 1.00 84.31 257 ALA A C 1
ATOM 1806 O O . ALA A 1 257 ? 23.720 1.328 -41.868 1.00 84.31 257 ALA A O 1
ATOM 1807 N N . LEU A 1 258 ? 22.999 -0.171 -40.362 1.00 85.50 258 LEU A N 1
ATOM 1808 C CA . LEU A 1 258 ? 24.162 -1.052 -40.494 1.00 85.50 258 LEU A CA 1
ATOM 1809 C C . LEU A 1 258 ? 24.195 -1.751 -41.863 1.00 85.50 258 LEU A C 1
ATOM 1811 O O . LEU A 1 258 ? 25.254 -1.845 -42.481 1.00 85.50 258 LEU A O 1
ATOM 1815 N N . ALA A 1 259 ? 23.043 -2.224 -42.345 1.00 86.56 259 ALA A N 1
ATOM 1816 C CA . ALA A 1 259 ? 22.928 -2.857 -43.656 1.00 86.56 259 ALA A CA 1
ATOM 1817 C C . ALA A 1 259 ? 23.250 -1.872 -44.792 1.00 86.56 259 ALA A C 1
ATOM 1819 O O . ALA A 1 259 ? 24.047 -2.195 -45.675 1.00 86.56 259 ALA A O 1
ATOM 1820 N N . ASP A 1 260 ? 22.702 -0.656 -44.721 1.00 86.31 260 ASP A N 1
ATOM 1821 C CA . ASP A 1 260 ? 22.967 0.413 -45.688 1.00 86.31 260 ASP A CA 1
ATOM 1822 C C . ASP A 1 260 ? 24.469 0.771 -45.708 1.00 86.31 260 ASP A C 1
ATOM 1824 O O . ASP A 1 260 ? 25.075 0.861 -46.778 1.00 86.31 260 ASP A O 1
ATOM 1828 N N . ALA A 1 261 ? 25.111 0.878 -44.537 1.00 83.12 261 ALA A N 1
ATOM 1829 C CA . ALA A 1 261 ? 26.550 1.135 -44.436 1.00 83.12 261 ALA A CA 1
ATOM 1830 C C . ALA A 1 261 ? 27.403 0.002 -45.036 1.00 83.12 261 ALA A C 1
ATOM 1832 O O . ALA A 1 261 ? 28.353 0.268 -45.775 1.00 83.12 261 ALA A O 1
ATOM 1833 N N . ASN A 1 262 ? 27.058 -1.260 -44.761 1.00 84.81 262 ASN A N 1
ATOM 1834 C CA . ASN A 1 262 ? 27.774 -2.415 -45.310 1.00 84.81 262 ASN A CA 1
ATOM 1835 C C . ASN A 1 262 ? 27.678 -2.479 -46.837 1.00 84.81 262 ASN A C 1
ATOM 1837 O O . ASN A 1 262 ? 28.660 -2.822 -47.495 1.00 84.81 262 ASN A O 1
ATOM 1841 N N . LYS A 1 263 ? 26.526 -2.109 -47.406 1.00 90.31 263 LYS A N 1
ATOM 1842 C CA . LYS A 1 263 ? 26.353 -2.028 -48.858 1.00 90.31 263 LYS A CA 1
ATOM 1843 C C . LYS A 1 263 ? 27.274 -0.974 -49.475 1.00 90.31 263 LYS A C 1
ATOM 1845 O O . LYS A 1 263 ? 27.993 -1.281 -50.418 1.00 90.31 263 LYS A O 1
ATOM 1850 N N . VAL A 1 264 ? 27.322 0.229 -48.899 1.00 90.88 264 VAL A N 1
ATOM 1851 C CA . VAL A 1 264 ? 28.217 1.302 -49.371 1.00 90.88 264 VAL A CA 1
ATOM 1852 C C . VAL A 1 264 ? 29.685 0.868 -49.328 1.00 90.88 264 VAL A C 1
ATOM 1854 O O . VAL A 1 264 ? 30.438 1.135 -50.262 1.00 90.88 264 VAL A O 1
ATOM 1857 N N . LEU A 1 265 ? 30.100 0.168 -48.268 1.00 85.81 265 LEU A N 1
ATOM 1858 C CA . LEU A 1 265 ? 31.451 -0.392 -48.156 1.00 85.81 265 LEU A CA 1
ATOM 1859 C C . LEU A 1 265 ? 31.751 -1.435 -49.241 1.00 85.81 265 LEU A C 1
ATOM 1861 O O . LEU A 1 265 ? 32.859 -1.447 -49.777 1.00 85.81 265 LEU A O 1
ATOM 1865 N N . ALA A 1 266 ? 30.786 -2.295 -49.570 1.00 88.69 266 ALA A N 1
ATOM 1866 C CA . ALA A 1 266 ? 30.933 -3.285 -50.632 1.00 88.69 266 ALA A CA 1
ATOM 1867 C C . ALA A 1 266 ? 31.052 -2.623 -52.015 1.00 88.69 266 ALA A C 1
ATOM 1869 O O . ALA A 1 266 ? 31.969 -2.955 -52.767 1.00 88.69 266 ALA A O 1
ATOM 1870 N N . ASP A 1 267 ? 30.194 -1.643 -52.309 1.00 87.31 267 ASP A N 1
ATOM 1871 C CA . ASP A 1 267 ? 30.215 -0.894 -53.569 1.00 87.31 267 ASP A CA 1
ATOM 1872 C C . ASP A 1 267 ? 31.544 -0.133 -53.735 1.00 87.31 267 ASP A C 1
ATOM 1874 O O . ASP A 1 267 ? 32.182 -0.197 -54.787 1.00 87.31 267 ASP A O 1
ATOM 1878 N N . ALA A 1 268 ? 32.026 0.517 -52.669 1.00 85.56 268 ALA A N 1
ATOM 1879 C CA . ALA A 1 268 ? 33.315 1.209 -52.672 1.00 85.56 268 ALA A CA 1
ATOM 1880 C C . ALA A 1 268 ? 34.500 0.252 -52.886 1.00 85.56 268 ALA A C 1
ATOM 1882 O O . ALA A 1 268 ? 35.471 0.602 -53.559 1.00 85.56 268 ALA A O 1
ATOM 1883 N N . LYS A 1 269 ? 34.431 -0.963 -52.327 1.00 87.38 269 LYS A N 1
ATOM 1884 C CA . LYS A 1 269 ? 35.457 -1.990 -52.537 1.00 87.38 269 LYS A CA 1
ATOM 1885 C C . LYS A 1 269 ? 35.474 -2.468 -53.990 1.00 87.38 269 LYS A C 1
ATOM 1887 O O . LYS A 1 269 ? 36.552 -2.572 -54.566 1.00 87.38 269 LYS A O 1
ATOM 1892 N N . ALA A 1 270 ? 34.304 -2.700 -54.583 1.00 90.31 270 ALA A N 1
ATOM 1893 C CA . ALA A 1 270 ? 34.192 -3.109 -55.980 1.00 90.31 270 ALA A CA 1
ATOM 1894 C C . ALA A 1 270 ? 34.740 -2.039 -56.944 1.00 90.31 270 ALA A C 1
ATOM 1896 O O . ALA A 1 270 ? 35.491 -2.371 -57.860 1.00 90.31 270 ALA A O 1
ATOM 1897 N N . ASP A 1 271 ? 34.429 -0.760 -56.708 1.00 89.81 271 ASP A N 1
ATOM 1898 C CA . ASP A 1 271 ? 34.970 0.359 -57.496 1.00 89.81 271 ASP A CA 1
ATOM 1899 C C . ASP A 1 271 ? 36.500 0.468 -57.371 1.00 89.81 271 ASP A C 1
ATOM 1901 O O . ASP A 1 271 ? 37.206 0.650 -58.367 1.00 89.81 271 ASP A O 1
ATOM 1905 N N . ALA A 1 272 ? 37.037 0.298 -56.158 1.00 85.38 272 ALA A N 1
ATOM 1906 C CA . ALA A 1 272 ? 38.479 0.302 -55.931 1.00 85.38 272 ALA A CA 1
ATOM 1907 C C . ALA A 1 272 ? 39.180 -0.858 -56.660 1.00 85.38 272 ALA A C 1
ATOM 1909 O O . ALA A 1 272 ? 40.188 -0.637 -57.335 1.00 85.38 272 ALA A O 1
ATOM 1910 N N . ASP A 1 273 ? 38.633 -2.072 -56.567 1.00 87.50 273 ASP A N 1
ATOM 1911 C CA . ASP A 1 273 ? 39.185 -3.254 -57.232 1.00 87.50 273 ASP A CA 1
ATOM 1912 C C . ASP A 1 273 ? 39.156 -3.088 -58.769 1.00 87.50 273 ASP A C 1
ATOM 1914 O O . ASP A 1 273 ? 40.137 -3.413 -59.447 1.00 87.50 273 ASP A O 1
ATOM 1918 N N . ALA A 1 274 ? 38.093 -2.490 -59.326 1.00 90.62 274 ALA A N 1
ATOM 1919 C CA . ALA A 1 274 ? 37.996 -2.174 -60.754 1.00 90.62 274 ALA A CA 1
ATOM 1920 C C . ALA A 1 274 ? 39.071 -1.170 -61.210 1.00 90.62 274 ALA A C 1
ATOM 1922 O O . A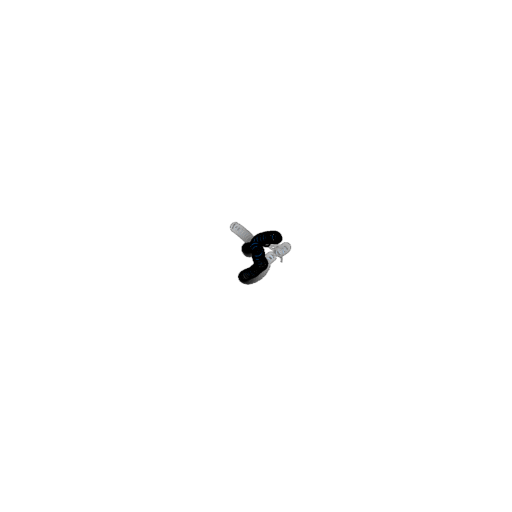LA A 1 274 ? 39.748 -1.397 -62.216 1.00 90.62 274 ALA A O 1
ATOM 1923 N N . LYS A 1 275 ? 39.292 -0.095 -60.442 1.00 87.38 275 LYS A N 1
ATOM 1924 C CA . LYS A 1 275 ? 40.330 0.908 -60.741 1.00 87.38 275 LYS A CA 1
ATOM 1925 C C . LYS A 1 275 ? 41.740 0.332 -60.675 1.00 87.38 275 LYS A C 1
ATOM 1927 O O . LYS A 1 275 ? 42.577 0.665 -61.512 1.00 87.38 275 LYS A O 1
ATOM 1932 N N . VAL A 1 276 ? 42.014 -0.548 -59.710 1.00 89.56 276 VAL A N 1
ATOM 1933 C CA . VAL A 1 276 ? 43.309 -1.242 -59.618 1.00 89.56 276 VAL A CA 1
ATOM 1934 C C . VAL A 1 276 ? 43.525 -2.146 -60.833 1.00 89.56 276 VAL A C 1
ATOM 1936 O O . VAL A 1 276 ? 44.615 -2.151 -61.408 1.00 89.56 276 VAL A O 1
ATOM 1939 N N . ALA A 1 277 ? 42.495 -2.875 -61.268 1.00 89.62 277 ALA A N 1
ATOM 1940 C CA . ALA A 1 277 ? 42.576 -3.707 -62.465 1.00 89.62 277 ALA A CA 1
ATOM 1941 C C . ALA A 1 277 ? 42.860 -2.876 -63.731 1.00 89.62 277 ALA A C 1
ATOM 1943 O O . ALA A 1 277 ? 43.721 -3.245 -64.536 1.00 89.62 277 ALA A O 1
ATOM 1944 N N . GLU A 1 278 ? 42.195 -1.731 -63.887 1.00 90.06 278 GLU A N 1
ATOM 1945 C CA . GLU A 1 278 ? 42.425 -0.821 -65.011 1.00 90.06 278 GLU A CA 1
ATOM 1946 C C . GLU A 1 278 ? 43.836 -0.217 -64.986 1.00 90.06 278 GLU A C 1
ATOM 1948 O O . GLU A 1 278 ? 44.544 -0.259 -65.996 1.00 90.06 278 GLU A O 1
ATOM 1953 N N . ALA A 1 279 ? 44.298 0.252 -63.824 1.00 85.56 279 ALA A N 1
ATOM 1954 C CA . ALA A 1 279 ? 45.652 0.775 -63.659 1.00 85.56 279 ALA A CA 1
ATOM 1955 C C . ALA A 1 279 ? 46.720 -0.273 -64.015 1.00 85.56 279 ALA A C 1
ATOM 1957 O O . ALA A 1 279 ? 47.687 0.039 -64.714 1.00 85.56 279 ALA A O 1
ATOM 1958 N N . ASN A 1 280 ? 46.523 -1.531 -63.609 1.00 88.12 280 ASN A N 1
ATOM 1959 C CA . ASN A 1 280 ? 47.423 -2.630 -63.963 1.00 88.12 280 ASN A CA 1
ATOM 1960 C C . ASN A 1 280 ? 47.444 -2.896 -65.475 1.00 88.12 280 ASN A C 1
ATOM 1962 O O . ASN A 1 280 ? 48.513 -3.133 -66.043 1.00 88.12 280 ASN A O 1
ATOM 1966 N N . LYS A 1 281 ? 46.294 -2.802 -66.154 1.00 90.06 281 LYS A N 1
ATOM 1967 C CA . LYS A 1 281 ? 46.212 -2.933 -67.616 1.00 90.06 281 LYS A CA 1
ATOM 1968 C C . LYS A 1 281 ? 46.967 -1.806 -68.326 1.00 90.06 281 LYS A C 1
ATOM 1970 O O . LYS A 1 281 ? 47.718 -2.071 -69.265 1.00 90.06 281 LYS A O 1
ATOM 1975 N N . VAL A 1 282 ? 46.810 -0.565 -67.863 1.00 91.38 282 VAL A N 1
ATOM 1976 C CA . VAL A 1 282 ? 47.537 0.596 -68.398 1.00 91.38 282 VAL A CA 1
ATOM 1977 C C . VAL A 1 282 ? 49.042 0.452 -68.168 1.00 91.38 282 VAL A C 1
ATOM 1979 O O . VAL A 1 282 ? 49.820 0.678 -69.093 1.00 91.38 282 VAL A O 1
ATOM 1982 N N . ALA A 1 283 ? 49.464 0.013 -66.980 1.00 86.50 283 ALA A N 1
ATOM 1983 C CA . ALA A 1 283 ? 50.872 -0.221 -66.669 1.00 86.50 283 ALA A CA 1
ATOM 1984 C C . ALA A 1 283 ? 51.490 -1.306 -67.567 1.00 86.50 283 ALA A C 1
ATOM 1986 O O . ALA A 1 283 ? 52.595 -1.124 -68.083 1.00 86.50 283 ALA A O 1
ATOM 1987 N N . ALA A 1 284 ? 50.767 -2.403 -67.812 1.00 88.25 284 ALA A N 1
ATOM 1988 C CA . ALA A 1 284 ? 51.206 -3.452 -68.728 1.00 88.25 284 ALA A CA 1
ATOM 1989 C C . ALA A 1 284 ? 51.343 -2.935 -70.171 1.00 88.25 284 ALA A C 1
ATOM 1991 O O . ALA A 1 284 ? 52.359 -3.186 -70.819 1.00 88.25 284 ALA A O 1
ATOM 1992 N N . ALA A 1 285 ? 50.369 -2.159 -70.657 1.00 88.62 285 ALA A N 1
ATOM 1993 C CA . ALA A 1 285 ? 50.420 -1.557 -71.989 1.00 88.62 285 ALA A CA 1
ATOM 1994 C C . ALA A 1 285 ? 51.566 -0.538 -72.131 1.00 88.62 285 ALA A C 1
ATOM 1996 O O . ALA A 1 285 ? 52.243 -0.503 -73.157 1.00 88.62 285 ALA A O 1
ATOM 1997 N N . ALA A 1 286 ? 51.814 0.270 -71.097 1.00 87.75 286 ALA A N 1
ATOM 1998 C CA . ALA A 1 286 ? 52.927 1.215 -71.069 1.00 87.75 286 ALA A CA 1
ATOM 1999 C C . ALA A 1 286 ? 54.282 0.494 -71.099 1.00 87.75 286 ALA A C 1
ATOM 2001 O O . ALA A 1 286 ? 55.173 0.906 -71.839 1.00 87.75 286 ALA A O 1
ATOM 2002 N N . LYS A 1 287 ? 54.421 -0.612 -70.355 1.00 87.88 287 LYS A N 1
ATOM 2003 C CA . LYS A 1 287 ? 55.627 -1.446 -70.390 1.00 87.88 287 LYS A CA 1
ATOM 2004 C C . LYS A 1 287 ? 55.854 -2.049 -71.778 1.00 87.88 287 LYS A C 1
ATOM 2006 O O . LYS A 1 287 ? 56.958 -1.941 -72.295 1.00 87.88 287 LYS A O 1
ATOM 2011 N N . ALA A 1 288 ? 54.809 -2.593 -72.406 1.00 88.56 288 ALA A N 1
ATOM 2012 C CA . ALA A 1 288 ? 54.902 -3.143 -73.758 1.00 88.56 288 ALA A CA 1
ATOM 2013 C C . ALA A 1 288 ? 55.364 -2.093 -74.785 1.00 88.56 288 ALA A C 1
ATOM 2015 O O . ALA A 1 288 ? 56.271 -2.361 -75.566 1.00 88.56 288 ALA A O 1
ATOM 2016 N N . LYS A 1 289 ? 54.808 -0.873 -74.733 1.00 89.69 289 LYS A N 1
ATOM 2017 C CA . LYS A 1 289 ? 55.246 0.241 -75.592 1.00 89.69 289 LYS A CA 1
ATOM 2018 C C . LYS A 1 289 ? 56.687 0.671 -75.323 1.00 89.69 289 LYS A C 1
ATOM 2020 O O . LYS A 1 289 ? 57.410 0.995 -76.258 1.00 89.69 289 LYS A O 1
ATOM 2025 N N . ALA A 1 290 ? 57.102 0.702 -74.057 1.00 87.44 290 ALA A N 1
ATOM 2026 C CA . ALA A 1 290 ? 58.476 1.038 -73.699 1.00 87.44 290 ALA A CA 1
ATOM 2027 C C . ALA A 1 290 ? 59.464 -0.006 -74.240 1.00 87.44 290 ALA A C 1
ATOM 2029 O O . ALA A 1 290 ? 60.515 0.361 -74.760 1.00 87.44 290 ALA A O 1
ATOM 2030 N N . ASP A 1 291 ? 59.115 -1.290 -74.158 1.00 85.44 291 ASP A N 1
ATOM 2031 C CA . ASP A 1 291 ? 59.935 -2.367 -74.708 1.00 85.44 291 ASP A CA 1
ATOM 2032 C C . ASP A 1 291 ? 59.977 -2.303 -76.248 1.00 85.44 291 ASP A C 1
ATOM 2034 O O . ASP A 1 291 ? 61.059 -2.377 -76.826 1.00 85.44 291 ASP A O 1
ATOM 2038 N N . GLU A 1 292 ? 58.848 -2.055 -76.923 1.00 90.00 292 GLU A N 1
ATOM 2039 C CA . GLU A 1 292 ? 58.796 -1.842 -78.381 1.00 90.00 292 GLU A CA 1
ATOM 2040 C C . GLU A 1 292 ? 59.697 -0.678 -78.834 1.00 90.00 292 GLU A C 1
ATOM 2042 O O . GLU A 1 292 ? 60.470 -0.818 -79.787 1.00 90.00 292 GLU A O 1
ATOM 2047 N N . LEU A 1 293 ? 59.661 0.449 -78.114 1.00 88.38 293 LEU A N 1
ATOM 2048 C CA . LEU A 1 293 ? 60.493 1.613 -78.415 1.00 88.38 293 LEU A CA 1
ATOM 2049 C C . LEU A 1 293 ? 61.990 1.301 -78.264 1.00 88.38 293 LEU A C 1
ATOM 2051 O O . LEU A 1 293 ? 62.764 1.664 -79.149 1.00 88.38 293 LEU A O 1
ATOM 2055 N N . LYS A 1 294 ? 62.393 0.578 -77.208 1.00 90.69 294 LYS A N 1
ATOM 2056 C CA . LYS A 1 294 ? 63.790 0.141 -77.019 1.00 90.69 294 LYS A CA 1
ATOM 2057 C C . LYS A 1 294 ? 64.287 -0.699 -78.192 1.00 90.69 294 LYS A C 1
ATOM 2059 O O . LYS A 1 294 ? 65.391 -0.468 -78.679 1.00 90.69 294 LYS A O 1
ATOM 2064 N N . TYR A 1 295 ? 63.483 -1.653 -78.667 1.00 88.56 295 TYR A N 1
ATOM 2065 C CA . TYR A 1 295 ? 63.857 -2.485 -79.816 1.00 88.56 295 TYR A CA 1
ATOM 2066 C C . TYR A 1 295 ? 63.935 -1.677 -81.117 1.00 88.56 295 TYR A C 1
ATOM 2068 O O . TYR A 1 295 ? 64.864 -1.872 -81.904 1.00 88.56 295 TYR A O 1
ATOM 2076 N N . SER A 1 296 ? 63.005 -0.743 -81.342 1.00 89.00 296 SER A N 1
ATOM 2077 C CA . SER A 1 296 ? 63.050 0.148 -82.509 1.00 89.00 296 SER A CA 1
ATOM 2078 C C . SER A 1 296 ? 64.289 1.050 -82.491 1.00 89.00 296 SER A C 1
ATOM 2080 O O . SER A 1 296 ? 64.952 1.215 -83.516 1.00 89.00 296 SER A O 1
ATOM 2082 N N . GLU A 1 297 ? 64.628 1.614 -81.331 1.00 89.88 297 GLU A N 1
ATOM 2083 C CA . GLU A 1 297 ? 65.805 2.464 -81.156 1.00 89.88 297 GLU A CA 1
ATOM 2084 C C . GLU A 1 297 ? 67.108 1.675 -81.319 1.00 89.88 297 GLU A C 1
ATOM 2086 O O . GLU A 1 297 ? 68.015 2.125 -82.025 1.00 89.88 297 GLU A O 1
ATOM 2091 N N . PHE A 1 298 ? 67.180 0.470 -80.747 1.00 92.81 298 PHE A N 1
ATOM 2092 C CA . PHE A 1 298 ? 68.310 -0.432 -80.945 1.00 92.81 298 PHE A CA 1
ATOM 2093 C C . PHE A 1 298 ? 68.528 -0.722 -82.428 1.00 92.81 298 PHE A C 1
ATOM 2095 O O . PHE A 1 298 ? 69.642 -0.558 -82.919 1.00 92.81 298 PHE A O 1
ATOM 2102 N N . ASN A 1 299 ? 67.473 -1.088 -83.161 1.00 91.25 299 ASN A N 1
ATOM 2103 C CA . ASN A 1 299 ? 67.565 -1.382 -84.590 1.00 91.25 299 ASN A CA 1
ATOM 2104 C C . ASN A 1 299 ? 68.050 -0.172 -85.403 1.00 91.25 299 ASN A C 1
ATOM 2106 O O . ASN A 1 299 ? 68.909 -0.325 -86.275 1.00 91.25 299 ASN A O 1
ATOM 2110 N N . ALA A 1 300 ? 67.545 1.029 -85.105 1.00 91.00 300 ALA A N 1
ATOM 2111 C CA . ALA A 1 300 ? 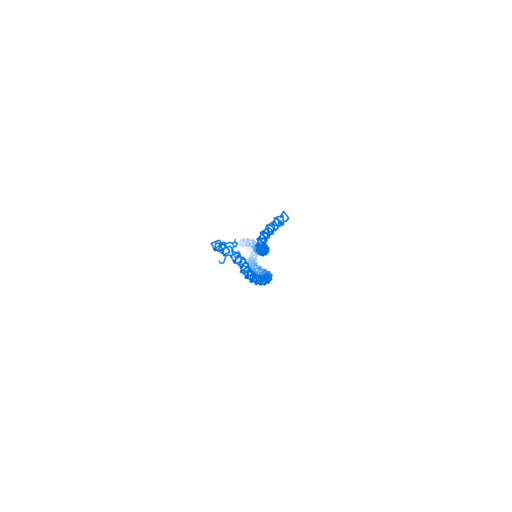67.955 2.254 -85.788 1.00 91.00 300 ALA A CA 1
ATOM 2112 C C . ALA A 1 300 ? 69.436 2.592 -85.529 1.00 91.00 300 ALA A C 1
ATOM 2114 O O . ALA A 1 300 ? 70.200 2.821 -86.472 1.00 91.00 300 ALA A O 1
ATOM 2115 N N . ARG A 1 301 ? 69.870 2.568 -84.261 1.00 91.38 301 ARG A N 1
ATOM 2116 C CA . ARG A 1 301 ? 71.264 2.846 -83.876 1.00 91.38 301 ARG A CA 1
ATOM 2117 C C . ARG A 1 301 ? 72.221 1.760 -84.377 1.00 91.38 301 ARG A C 1
ATOM 2119 O O . ARG A 1 301 ? 73.316 2.078 -84.841 1.00 91.38 301 ARG A O 1
ATOM 2126 N N . TYR A 1 302 ? 71.789 0.500 -84.366 1.00 92.50 302 TYR A N 1
ATOM 2127 C CA . TYR A 1 302 ? 72.536 -0.628 -84.918 1.00 92.50 302 TYR A CA 1
ATOM 2128 C C . TYR A 1 302 ? 72.802 -0.459 -86.417 1.00 92.50 302 TYR A C 1
ATOM 2130 O O . TYR A 1 302 ? 73.946 -0.586 -86.854 1.00 92.50 302 TYR A O 1
ATOM 2138 N N . ALA A 1 303 ? 71.777 -0.113 -87.204 1.00 92.19 303 ALA A N 1
ATOM 2139 C CA . ALA A 1 303 ? 71.923 0.119 -88.642 1.00 92.19 303 ALA A CA 1
ATOM 2140 C C . ALA A 1 303 ? 72.923 1.248 -88.951 1.00 92.19 303 ALA A C 1
ATOM 2142 O O . ALA A 1 303 ? 73.718 1.149 -89.889 1.00 92.19 303 ALA A O 1
ATOM 2143 N N . LEU A 1 304 ? 72.927 2.303 -88.133 1.00 91.38 304 LEU A N 1
ATOM 2144 C CA . LEU A 1 304 ? 73.844 3.432 -88.274 1.00 91.38 304 LEU A CA 1
ATOM 2145 C C . LEU A 1 304 ? 75.290 3.033 -87.940 1.00 91.38 304 LEU A C 1
ATOM 2147 O O . LEU A 1 304 ? 76.215 3.363 -88.688 1.00 91.38 304 LEU A O 1
ATOM 2151 N N . LEU A 1 305 ? 75.489 2.269 -86.862 1.00 91.19 305 LEU A N 1
ATOM 2152 C CA . LEU A 1 305 ? 76.795 1.723 -86.487 1.00 91.19 305 LEU A CA 1
ATOM 2153 C C . LEU A 1 305 ? 77.344 0.777 -87.572 1.00 91.19 305 LEU A C 1
ATOM 2155 O O . LEU A 1 305 ? 78.515 0.858 -87.945 1.00 91.19 305 LEU A O 1
ATOM 2159 N N . GLU A 1 306 ? 76.481 -0.063 -88.144 1.00 91.25 306 GLU A N 1
ATOM 2160 C CA . GLU A 1 306 ? 76.808 -0.967 -89.251 1.00 91.25 306 GLU A CA 1
ATOM 2161 C C . GLU A 1 306 ? 77.205 -0.203 -90.522 1.00 91.25 306 GLU A C 1
ATOM 2163 O O . GLU A 1 306 ? 78.181 -0.564 -91.184 1.00 91.25 306 GLU A O 1
ATOM 2168 N N . SER A 1 307 ? 76.506 0.890 -90.843 1.00 91.19 307 SER A N 1
ATOM 2169 C CA . SER A 1 307 ? 76.879 1.766 -91.957 1.00 91.19 307 SER A CA 1
ATOM 2170 C C . SER A 1 307 ? 78.265 2.381 -91.749 1.00 91.19 307 SER A C 1
ATOM 2172 O O . SER A 1 307 ? 79.085 2.339 -92.664 1.00 91.19 307 SER A O 1
ATOM 2174 N N . LYS A 1 308 ? 78.557 2.901 -90.547 1.00 91.25 308 LYS A N 1
ATOM 2175 C CA . LYS A 1 308 ? 79.870 3.484 -90.209 1.00 91.25 308 LYS A CA 1
ATOM 2176 C C . LYS A 1 308 ? 81.006 2.467 -90.327 1.00 91.25 308 LYS A C 1
ATOM 2178 O O . LYS A 1 308 ? 82.070 2.805 -90.849 1.00 91.25 308 LYS A O 1
ATOM 2183 N N . ARG A 1 309 ? 80.773 1.220 -89.901 1.00 92.88 309 ARG A N 1
ATOM 2184 C CA . ARG A 1 309 ? 81.718 0.108 -90.085 1.00 92.88 309 ARG A CA 1
ATOM 2185 C C . ARG A 1 309 ? 81.987 -0.151 -91.566 1.00 92.88 309 ARG A C 1
ATOM 2187 O O . ARG A 1 309 ? 83.139 -0.204 -91.987 1.00 92.88 309 ARG A O 1
ATOM 2194 N N . ARG A 1 310 ? 80.932 -0.261 -92.382 1.00 91.50 310 ARG A N 1
ATOM 2195 C CA . ARG A 1 310 ? 81.053 -0.532 -93.828 1.00 91.50 310 ARG A CA 1
ATOM 2196 C C . ARG A 1 310 ? 81.783 0.577 -94.582 1.00 91.50 310 ARG A C 1
ATOM 2198 O O . ARG A 1 310 ? 82.564 0.276 -95.481 1.00 91.50 310 ARG A O 1
ATOM 2205 N N . THR A 1 311 ? 81.582 1.839 -94.205 1.00 92.94 311 THR A N 1
ATOM 2206 C CA . THR A 1 311 ? 82.310 2.980 -94.783 1.00 92.94 311 THR A CA 1
ATOM 2207 C C . THR A 1 311 ? 83.712 3.168 -94.194 1.00 92.94 311 THR A C 1
ATOM 2209 O O . THR A 1 311 ? 84.373 4.143 -94.541 1.00 92.94 311 THR A O 1
ATOM 2212 N N . LYS A 1 312 ? 84.172 2.262 -93.313 1.00 90.31 312 LYS A N 1
ATOM 2213 C CA . LYS A 1 312 ? 85.470 2.311 -92.615 1.00 90.31 312 LYS A CA 1
ATOM 2214 C C . LYS A 1 312 ? 85.689 3.595 -91.802 1.00 90.31 312 LYS A C 1
ATOM 2216 O O . LYS A 1 312 ? 86.820 4.038 -91.636 1.00 90.31 312 LYS A O 1
ATOM 2221 N N . ALA A 1 313 ? 84.605 4.198 -91.309 1.00 90.00 313 ALA A N 1
ATOM 2222 C CA . ALA A 1 313 ? 84.664 5.386 -90.454 1.00 90.00 313 ALA A CA 1
ATOM 2223 C C . ALA A 1 313 ? 85.006 5.043 -88.990 1.00 90.00 313 ALA A C 1
ATOM 2225 O O . ALA A 1 313 ? 85.363 5.934 -88.228 1.00 90.00 313 ALA A O 1
ATOM 2226 N N . ILE A 1 314 ? 84.876 3.766 -88.615 1.00 90.56 314 ILE A N 1
ATOM 2227 C CA . ILE A 1 314 ? 85.286 3.175 -87.335 1.00 90.56 314 ILE A CA 1
ATOM 2228 C C . ILE A 1 314 ? 85.966 1.827 -87.604 1.00 90.56 314 ILE A C 1
ATOM 2230 O O . ILE A 1 314 ? 85.719 1.201 -88.641 1.00 90.56 314 ILE A O 1
ATOM 2234 N N . THR A 1 315 ? 86.792 1.370 -86.670 1.00 92.25 315 THR A N 1
ATOM 2235 C CA . THR A 1 315 ? 87.431 0.046 -86.690 1.00 92.25 315 THR A CA 1
ATOM 2236 C C . THR A 1 315 ? 86.486 -1.064 -86.204 1.00 92.25 315 THR A C 1
ATOM 2238 O O . THR A 1 315 ? 85.444 -0.807 -85.596 1.00 92.25 315 THR A O 1
ATOM 2241 N N . ASP A 1 316 ? 86.842 -2.330 -86.452 1.00 88.69 316 ASP A N 1
ATOM 2242 C CA . ASP A 1 316 ? 86.048 -3.482 -85.990 1.00 88.69 316 ASP A CA 1
ATOM 2243 C C . ASP A 1 316 ? 86.032 -3.628 -84.458 1.00 88.69 316 ASP A C 1
ATOM 2245 O O . ASP A 1 316 ? 85.059 -4.132 -83.890 1.00 88.69 316 ASP A O 1
ATOM 2249 N N . GLU A 1 317 ? 87.095 -3.194 -83.782 1.00 90.69 317 GLU A N 1
ATOM 2250 C CA . GLU A 1 317 ? 87.185 -3.192 -82.318 1.00 90.69 317 GLU A CA 1
ATOM 2251 C C . GLU A 1 317 ? 86.281 -2.109 -81.719 1.00 90.69 317 GLU A C 1
ATOM 2253 O O . GLU A 1 317 ? 85.498 -2.401 -80.813 1.00 90.69 317 GLU A O 1
ATOM 2258 N N . GLU A 1 318 ? 86.285 -0.905 -82.301 1.00 90.31 318 GLU A N 1
ATOM 2259 C CA . GLU A 1 318 ? 85.374 0.185 -81.927 1.00 90.31 318 GLU A CA 1
ATOM 2260 C C . GLU A 1 318 ? 83.907 -0.183 -82.195 1.00 90.31 318 GLU A C 1
ATOM 2262 O O . GLU A 1 318 ? 83.052 0.044 -81.344 1.00 90.31 318 GLU A O 1
ATOM 2267 N N . TYR A 1 319 ? 83.601 -0.839 -83.322 1.00 91.88 319 TYR A N 1
ATOM 2268 C CA . TYR A 1 319 ? 82.251 -1.336 -83.618 1.00 91.88 319 TYR A CA 1
ATOM 2269 C C . TYR A 1 319 ? 81.747 -2.318 -82.549 1.00 91.88 319 TYR A C 1
ATOM 2271 O O . TYR A 1 319 ? 80.613 -2.203 -82.084 1.00 91.88 319 TYR A O 1
ATOM 2279 N N . LYS A 1 320 ? 82.574 -3.289 -82.135 1.00 92.19 320 LYS A N 1
ATOM 2280 C CA . LYS A 1 320 ? 82.196 -4.271 -81.103 1.00 92.19 320 LYS A CA 1
ATOM 2281 C C . LYS A 1 320 ? 82.003 -3.615 -79.737 1.00 92.19 320 LYS A C 1
ATOM 2283 O O . LYS A 1 320 ? 81.049 -3.968 -79.041 1.00 92.19 320 LYS A O 1
ATOM 2288 N N . ALA A 1 321 ? 82.867 -2.665 -79.375 1.00 92.25 321 ALA A N 1
ATOM 2289 C CA . ALA A 1 321 ? 82.749 -1.903 -78.136 1.00 92.25 321 ALA A CA 1
ATOM 2290 C C . ALA A 1 321 ? 81.450 -1.080 -78.114 1.00 92.25 321 ALA A C 1
ATOM 2292 O O . ALA A 1 321 ? 80.630 -1.270 -77.215 1.00 92.25 321 ALA A O 1
ATOM 2293 N N . SER A 1 322 ? 81.193 -0.279 -79.154 1.00 91.38 322 SER A N 1
ATOM 2294 C CA . SER A 1 322 ? 79.975 0.534 -79.263 1.00 91.38 322 SER A CA 1
ATOM 2295 C C . SER A 1 322 ? 78.698 -0.304 -79.355 1.00 91.38 322 SER A C 1
ATOM 2297 O O . SER A 1 322 ? 77.662 0.097 -78.835 1.00 91.38 322 SER A O 1
ATOM 2299 N N . LEU A 1 323 ? 78.739 -1.489 -79.974 1.00 91.00 323 LEU A N 1
ATOM 2300 C CA . LEU A 1 323 ? 77.588 -2.396 -80.007 1.00 91.00 323 LEU A CA 1
ATOM 2301 C C . LEU A 1 323 ? 77.285 -2.996 -78.628 1.00 91.00 323 LEU A C 1
ATOM 2303 O O . LEU A 1 323 ? 76.120 -3.125 -78.251 1.00 91.00 323 LEU A O 1
ATOM 2307 N N . SER A 1 324 ? 78.322 -3.388 -77.885 1.00 91.12 324 SER A N 1
ATOM 2308 C CA . SER A 1 324 ? 78.166 -3.894 -76.519 1.00 91.12 324 SER A CA 1
ATOM 2309 C C . SER A 1 324 ? 77.633 -2.812 -75.583 1.00 91.12 324 SER A C 1
ATOM 2311 O O . SER A 1 324 ? 76.799 -3.100 -74.726 1.00 91.12 324 SER A O 1
ATOM 2313 N N . GLU A 1 325 ? 78.104 -1.579 -75.751 1.00 91.62 325 GLU A N 1
ATOM 2314 C CA . GLU A 1 325 ? 77.637 -0.421 -74.997 1.00 91.62 325 GLU A CA 1
ATOM 2315 C C . GLU A 1 325 ? 76.177 -0.100 -75.331 1.00 91.62 325 GLU A C 1
ATOM 2317 O O . GLU A 1 325 ? 75.359 -0.033 -74.422 1.00 91.62 325 GLU A O 1
ATOM 2322 N N . LEU A 1 326 ? 75.806 -0.081 -76.615 1.00 90.75 326 LEU A N 1
ATOM 2323 C CA . LEU A 1 326 ? 74.426 0.129 -77.061 1.00 90.75 326 LEU A CA 1
ATOM 2324 C C . LEU A 1 326 ? 73.441 -0.908 -76.488 1.00 90.75 326 LEU A C 1
ATOM 2326 O O . LEU A 1 326 ? 72.332 -0.557 -76.084 1.00 90.75 326 LEU A O 1
ATOM 2330 N N . ARG A 1 327 ? 73.829 -2.190 -76.433 1.00 90.38 327 ARG A N 1
ATOM 2331 C CA . ARG A 1 327 ? 73.005 -3.239 -75.799 1.00 90.38 327 ARG A CA 1
ATOM 2332 C C . ARG A 1 327 ? 72.833 -2.984 -74.304 1.00 90.38 327 ARG A C 1
ATOM 2334 O O . ARG A 1 327 ? 71.718 -3.029 -73.795 1.00 90.38 327 ARG A O 1
ATOM 2341 N N . LYS A 1 328 ? 73.923 -2.635 -73.617 1.00 90.06 328 LYS A N 1
ATOM 2342 C CA . LYS A 1 328 ? 73.911 -2.325 -72.184 1.00 90.06 328 LYS A CA 1
ATOM 2343 C C . LYS A 1 328 ? 73.079 -1.076 -71.863 1.00 90.06 328 LYS A C 1
ATOM 2345 O O . LYS A 1 328 ? 72.344 -1.093 -70.881 1.00 90.06 328 LYS A O 1
ATOM 2350 N N . GLU A 1 329 ? 73.169 -0.030 -72.684 1.00 87.75 329 GLU A N 1
ATOM 2351 C CA . GLU A 1 329 ? 72.405 1.219 -72.547 1.00 87.75 329 GLU A CA 1
ATOM 2352 C C . GLU A 1 329 ? 70.897 0.988 -72.657 1.00 87.75 329 GLU A C 1
ATOM 2354 O O . GLU A 1 329 ? 70.128 1.503 -71.846 1.00 87.75 329 GLU A O 1
ATOM 2359 N N . LEU A 1 330 ? 70.467 0.185 -73.633 1.00 87.69 330 LEU A N 1
ATOM 2360 C CA . LEU A 1 330 ? 69.048 -0.099 -73.863 1.00 87.69 330 LEU A CA 1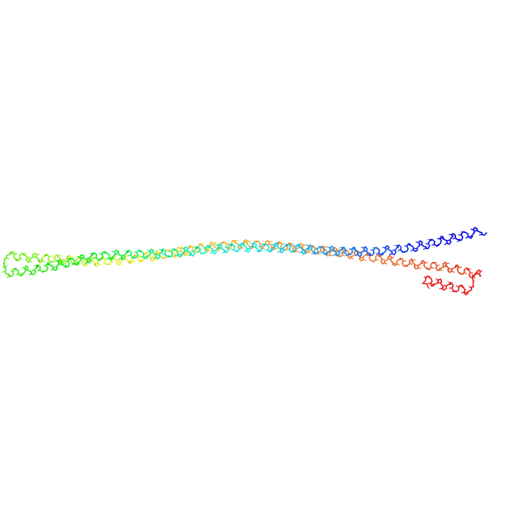
ATOM 2361 C C . LEU A 1 330 ? 68.518 -1.266 -73.011 1.00 87.69 330 LEU A C 1
ATOM 2363 O O . LEU A 1 330 ? 67.313 -1.533 -73.009 1.00 87.69 330 LEU A O 1
ATOM 2367 N N . GLY A 1 331 ? 69.396 -1.917 -72.241 1.00 82.12 331 GLY A N 1
ATOM 2368 C CA . GLY A 1 331 ? 69.061 -3.046 -71.374 1.00 82.12 331 GLY A CA 1
ATOM 2369 C C . GLY A 1 331 ? 68.622 -4.288 -72.152 1.00 82.12 331 GLY A C 1
ATOM 2370 O O . GLY A 1 331 ? 67.674 -4.952 -71.727 1.00 82.12 331 GLY A O 1
ATOM 2371 N N . LEU A 1 332 ? 69.274 -4.543 -73.292 1.00 77.75 332 LEU A N 1
ATOM 2372 C CA . LEU A 1 332 ? 69.060 -5.670 -74.210 1.00 77.75 332 LEU A CA 1
ATOM 2373 C C . LEU A 1 332 ? 70.135 -6.754 -74.069 1.00 77.75 332 LEU A C 1
ATOM 2375 O O . LEU A 1 332 ? 71.295 -6.415 -73.736 1.00 77.75 332 LEU A O 1
#

Sequence (332 aa):
EAAKAKVAEAELALEQATAEAAAARAQAEKNLKSVEARRAALAGSEGKVGAAKATVAKAKAAAKTSDDRLAQLEQNYAAEIKSLNEAQANSTAAIKALNARADELARAANTSTAAAKAEAAKGLADLQKALEEQKAEAAKAKEALAKAKAAAAKDSSAAAAKAVAKANEDLKALQSKVEDAEKAAAAEKAAGEAKVAEAIKNAEKAVADAKAEAAKSLADANKTAEKSLADERLAAEAKLAEANKTLEAAKAESAKALADANKVLADAKADADAKVAEANKVAAAAKAKADELKYSEFNARYALLESKRRTKAITDEEYKASLSELRKELGL

pLDDT: mean 82.54, std 8.15, range [55.34, 93.25]

Foldseek 3Di:
DVVVVVVVVVVVVVVVVVVVVVVVVVVVVVVVVVVVVVVVVVVVVVVVVVVVVVVVVVVVVVVVVVVVVVVVVVVVVVVVVVVVVVVVVVVVVLVVVLVVLVVVLVVLLVVLLVVLLVVLVVVLVVLVVVLVVLVVVLVVLVVQLVVLVVVCVVPVDPVSVVSNVVSVVVSVVSVVVSVVSVVVSVVSNVVSVVSSVVSNVVSVVSVVVSVVVSVVVVVVVVVVVVVVVVVVVVVVVVVVVVVVVVVVVVVVVVVVVVVVVVVVVVVVVVVVVVVVVVVVVVVVVVVVVLLVVLVVVLVVVLVVLVVCVVVVVDDPVVSVVVNVVSCVVSVD

Secondary structure (DSSP, 8-state):
-HHHHHHHHHHHHHHHHHHHHHHHHHHHHHHHHHHHHHHHHHHHHHHHHHHHHHHHHHHHHHHHHHHHHHHHHHHHHHHHHHHHHHHHHHHHHHHHHHHHHHHHHHHHHHHHHHHHHHHHHHHHHHHHHHHHHHHHHHHHHHHHHHHHHHHHHH---HHHHHHHHHHHHHHHHHHHHHHHHHHHHHHHHHHHHHHHHHHHHHHHHHHHHHHHHHHHHHHHHHHHHHHHHHHHHHHHHHHHHHHHHHHHHHHHHHHHHHHHHHHHHHHHHHHHHHHHHHHHHHHHHHHHHHHHHHHHHHHHHHHHHHHHHHTTSS-HHHHHHHHHHHHHHHT-

Radius of gyration: 69.62 Å; chains: 1; bounding box: 147×36×185 Å